Protein AF-Q09A57-F1 (afdb_monomer_lite)

Radius of gyration: 21.04 Å; chains: 1; bounding box: 52×45×54 Å

Structure (mmCIF, N/CA/C/O backbone):
data_AF-Q09A57-F1
#
_entry.id   AF-Q09A57-F1
#
loop_
_atom_site.group_PDB
_atom_site.id
_atom_site.type_symbol
_atom_site.label_atom_id
_atom_site.label_alt_id
_atom_site.label_comp_id
_atom_site.label_asym_id
_atom_site.label_entity_id
_atom_site.label_seq_id
_atom_site.pdbx_PDB_ins_code
_atom_site.Cartn_x
_atom_site.Cartn_y
_atom_site.Cartn_z
_atom_site.occupancy
_atom_site.B_iso_or_equiv
_atom_site.auth_seq_id
_atom_site.auth_comp_id
_atom_site.auth_asym_id
_atom_site.auth_atom_id
_atom_site.pdbx_PDB_model_num
ATOM 1 N N . GLY A 1 1 ? -0.274 11.721 -8.151 1.00 34.69 1 GLY A N 1
ATOM 2 C CA . GLY A 1 1 ? -0.055 12.492 -6.904 1.00 34.69 1 GLY A CA 1
ATOM 3 C C . GLY A 1 1 ? 0.077 11.507 -5.759 1.00 34.69 1 GLY A C 1
ATOM 4 O O . GLY A 1 1 ? -0.201 10.341 -5.975 1.00 34.69 1 GLY A O 1
ATOM 5 N N . SER A 1 2 ? 0.520 11.908 -4.566 1.00 36.72 2 SER A N 1
ATOM 6 C CA . SER A 1 2 ? 0.385 11.038 -3.383 1.00 36.72 2 SER A CA 1
ATOM 7 C C . SER A 1 2 ? -0.744 11.570 -2.507 1.00 36.72 2 SER A C 1
ATOM 9 O O . SER A 1 2 ? -0.814 12.780 -2.264 1.00 36.72 2 SER A O 1
ATOM 11 N N . SER A 1 3 ? -1.639 10.689 -2.069 1.00 32.06 3 SER A N 1
ATOM 12 C CA . SER A 1 3 ? -2.703 11.012 -1.115 1.00 32.06 3 SER A CA 1
ATOM 13 C C . SER A 1 3 ? -2.553 10.171 0.150 1.00 32.06 3 SER A C 1
ATOM 15 O O . SER A 1 3 ? -2.061 9.045 0.116 1.00 32.06 3 SER A O 1
ATOM 17 N N . TRP A 1 4 ? -2.958 10.733 1.281 1.00 44.41 4 TRP A N 1
ATOM 18 C CA . TRP A 1 4 ? -2.678 10.222 2.620 1.00 44.41 4 TRP A CA 1
ATOM 19 C C . TRP A 1 4 ? -3.980 10.109 3.387 1.00 44.41 4 TRP A C 1
ATOM 21 O O . TRP A 1 4 ? -4.612 11.132 3.620 1.00 44.41 4 TRP A O 1
ATOM 31 N N . GLY A 1 5 ? -4.368 8.904 3.796 1.00 34.94 5 GLY A N 1
ATOM 32 C CA . GLY A 1 5 ? -5.557 8.693 4.616 1.00 34.94 5 GLY A CA 1
ATOM 33 C C . GLY A 1 5 ? -5.199 8.603 6.098 1.00 34.94 5 GLY A C 1
ATOM 34 O O . GLY A 1 5 ? -4.350 7.798 6.473 1.00 34.94 5 GLY A O 1
ATOM 35 N N . ALA A 1 6 ? -5.855 9.385 6.956 1.00 37.81 6 ALA A N 1
ATOM 36 C CA . ALA A 1 6 ? -5.808 9.207 8.410 1.00 37.81 6 ALA A CA 1
ATOM 37 C C . ALA A 1 6 ? -7.226 9.115 8.982 1.00 37.81 6 ALA A C 1
ATOM 39 O O . ALA A 1 6 ? -8.089 9.888 8.570 1.00 37.81 6 ALA A O 1
ATOM 40 N N . GLY A 1 7 ? -7.490 8.207 9.927 1.00 35.34 7 GLY A N 1
ATOM 41 C CA . GLY A 1 7 ? -8.830 8.085 10.513 1.00 35.34 7 GLY A CA 1
ATOM 42 C C . GLY A 1 7 ? -8.873 7.789 12.014 1.00 35.34 7 GLY A C 1
ATOM 43 O O . GLY A 1 7 ? -8.150 6.892 12.443 1.00 35.34 7 GLY A O 1
ATOM 44 N N . PRO A 1 8 ? -9.702 8.503 12.812 1.00 32.78 8 PRO A N 1
ATOM 45 C CA . PRO A 1 8 ? -9.993 8.167 14.206 1.00 32.78 8 PRO A CA 1
ATOM 46 C C . PRO A 1 8 ? -11.146 7.153 14.352 1.00 32.78 8 PRO A C 1
ATOM 48 O O . PRO A 1 8 ? -12.110 7.232 13.591 1.00 32.78 8 PRO A O 1
ATOM 51 N N . ALA A 1 9 ? -11.106 6.278 15.367 1.00 37.34 9 ALA A N 1
ATOM 52 C CA . ALA A 1 9 ? -12.229 5.429 15.808 1.00 37.34 9 ALA A CA 1
ATOM 53 C C . ALA A 1 9 ? -12.637 5.719 17.273 1.00 37.34 9 ALA A C 1
ATOM 55 O O . ALA A 1 9 ? -11.774 5.899 18.133 1.00 37.34 9 ALA A O 1
ATOM 56 N N . LEU A 1 10 ? -13.950 5.784 17.555 1.00 34.03 10 LEU A N 1
ATOM 57 C CA . LEU A 1 10 ? -14.533 5.974 18.897 1.00 34.03 10 LEU A CA 1
ATOM 58 C C . LEU A 1 10 ? -15.503 4.826 19.251 1.00 34.03 10 LEU A C 1
ATOM 60 O O . LEU A 1 10 ? -16.464 4.577 18.518 1.00 34.03 10 LEU A O 1
ATOM 64 N N . SER A 1 11 ? -15.298 4.191 20.410 1.00 36.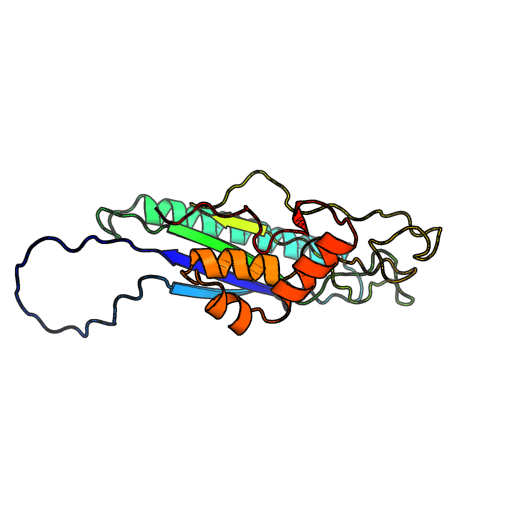97 11 SER A N 1
ATOM 65 C CA . SER A 1 11 ? -16.158 3.150 21.001 1.00 36.97 11 SER A CA 1
ATOM 66 C C . SER A 1 11 ? -16.955 3.712 22.190 1.00 36.97 11 SER A C 1
ATOM 68 O O . SER A 1 11 ? -16.436 4.495 22.982 1.00 36.97 11 SER A O 1
ATOM 70 N N . GLY A 1 12 ? -18.233 3.341 22.311 1.00 28.06 12 GLY A N 1
ATOM 71 C CA . GLY A 1 12 ? -19.088 3.672 23.453 1.00 28.06 12 GLY A CA 1
ATOM 72 C C . GLY A 1 12 ? -20.239 2.671 23.579 1.00 28.06 12 GLY A C 1
ATOM 73 O O . GLY A 1 12 ? -21.101 2.603 22.702 1.00 28.06 12 GLY A O 1
ATOM 74 N N . HIS A 1 13 ? -20.235 1.884 24.658 1.00 29.25 13 HIS A N 1
ATOM 75 C CA . HIS A 1 13 ? -21.286 0.926 25.026 1.00 29.25 13 HIS A CA 1
ATOM 76 C C . HIS A 1 13 ? -22.616 1.638 25.360 1.00 29.25 13 HIS A C 1
ATOM 78 O O . HIS A 1 13 ? -22.586 2.674 26.029 1.00 29.25 13 HIS A O 1
ATOM 84 N N . PRO A 1 14 ? -23.797 1.102 24.981 1.00 34.75 14 PRO A N 1
ATOM 85 C CA . PRO A 1 14 ? -25.070 1.637 25.444 1.00 34.75 14 PRO A CA 1
ATOM 86 C C . PRO A 1 14 ? -25.439 1.002 26.792 1.00 34.75 14 PRO A C 1
ATOM 88 O O . PRO A 1 14 ? -25.793 -0.171 26.863 1.00 34.75 14 PRO A O 1
ATOM 91 N N . GLY A 1 15 ? -25.389 1.790 27.863 1.00 29.72 15 GLY A N 1
ATOM 92 C CA . GLY A 1 15 ? -25.880 1.390 29.178 1.00 29.72 15 GLY A CA 1
ATOM 93 C C . GLY A 1 15 ? -26.323 2.596 30.000 1.00 29.72 15 GLY A C 1
ATOM 94 O O . GLY A 1 15 ? -25.501 3.406 30.407 1.00 29.72 15 GLY A O 1
ATOM 95 N N . SER A 1 16 ? -27.623 2.649 30.289 1.00 29.56 16 SER A N 1
ATOM 96 C CA . SER A 1 16 ? -28.332 3.576 31.188 1.00 29.56 16 SER A CA 1
ATOM 97 C C . SER A 1 16 ? -28.755 4.958 30.649 1.00 29.56 16 SER A C 1
ATOM 99 O O . SER A 1 16 ? -28.054 5.662 29.928 1.00 29.56 16 SER A O 1
ATOM 101 N N . ARG A 1 17 ? -30.013 5.272 30.978 1.00 41.62 17 ARG A N 1
ATOM 102 C CA . ARG A 1 17 ? -30.840 6.409 30.564 1.00 41.62 17 ARG A CA 1
ATOM 103 C C . ARG A 1 17 ? -30.554 7.631 31.446 1.00 41.62 17 ARG A C 1
ATOM 105 O O . ARG A 1 17 ? -30.374 7.477 32.646 1.00 41.62 17 ARG A O 1
ATOM 112 N N . GLY A 1 18 ? -30.657 8.830 30.875 1.00 27.78 18 GLY A N 1
ATOM 113 C CA . GLY A 1 18 ? -30.721 10.095 31.617 1.00 27.78 18 GLY A CA 1
ATOM 114 C C . GLY A 1 18 ? -30.685 11.291 30.667 1.00 27.78 18 GLY A C 1
ATOM 115 O O . GLY A 1 18 ? -29.664 11.545 30.035 1.00 27.78 18 GLY A O 1
ATOM 116 N N . GLY A 1 19 ? -31.821 11.969 30.490 1.00 27.47 19 GLY A N 1
ATOM 117 C CA . GLY A 1 19 ? -31.961 13.125 29.600 1.00 27.47 19 GLY A CA 1
ATOM 118 C C . GLY A 1 19 ? -31.519 14.451 30.229 1.00 27.47 19 GLY A C 1
ATOM 119 O O . GLY A 1 19 ? -31.438 14.557 31.447 1.00 27.47 19 GLY A O 1
ATOM 120 N N . CYS A 1 20 ? -31.242 15.447 29.376 1.00 27.16 20 CYS A N 1
ATOM 121 C CA . CYS A 1 20 ? -31.852 16.791 29.363 1.00 27.16 20 CYS A CA 1
ATOM 122 C C . CYS A 1 20 ? -31.209 17.685 28.275 1.00 27.16 20 CYS A C 1
ATOM 124 O O . CYS A 1 20 ? -30.045 17.526 27.912 1.00 27.16 20 CYS A O 1
ATOM 126 N N . ASN A 1 21 ? -32.035 18.574 27.715 1.00 35.75 21 ASN A N 1
ATOM 127 C CA . ASN A 1 21 ? -31.832 19.436 26.541 1.00 35.75 21 ASN A CA 1
ATOM 128 C C . ASN A 1 21 ? -30.893 20.636 26.770 1.00 35.75 21 ASN A C 1
ATOM 130 O O . ASN A 1 21 ? -30.992 21.285 27.803 1.00 35.75 21 ASN A O 1
ATOM 134 N N . ALA A 1 22 ? -30.145 21.033 25.728 1.00 32.12 22 ALA A N 1
ATOM 135 C CA . ALA A 1 22 ? -29.968 22.435 25.312 1.00 32.12 22 ALA A CA 1
ATOM 136 C C . ALA A 1 22 ? -29.374 22.499 23.887 1.00 32.12 22 ALA A C 1
ATOM 138 O O . ALA A 1 22 ? -28.510 21.705 23.515 1.00 32.12 22 ALA A O 1
ATOM 139 N N . HIS A 1 23 ? -29.891 23.412 23.067 1.00 38.72 23 HIS A N 1
ATOM 140 C CA . HIS A 1 23 ? -29.659 23.515 21.628 1.00 38.72 23 HIS A CA 1
ATOM 141 C C . HIS A 1 23 ? -28.193 23.725 21.208 1.00 38.72 23 HIS A C 1
ATOM 143 O O . HIS A 1 23 ? -27.590 24.760 21.459 1.00 38.72 23 HIS A O 1
ATOM 149 N N . GLY A 1 24 ? -27.687 22.778 20.420 1.00 30.67 24 GLY A N 1
ATOM 150 C CA . GLY A 1 24 ? -26.518 22.912 19.556 1.00 30.67 24 GLY A CA 1
ATOM 151 C C . GLY A 1 24 ? -26.492 21.690 18.649 1.00 30.67 24 GLY A C 1
ATOM 152 O O . GLY A 1 24 ? -26.330 20.578 19.143 1.00 30.67 24 GLY A O 1
ATOM 153 N N . LYS A 1 25 ? -26.784 21.869 17.353 1.00 33.28 25 LYS A N 1
ATOM 154 C CA . LYS A 1 25 ? -26.996 20.796 16.362 1.00 33.28 25 LYS A CA 1
ATOM 155 C C . LYS A 1 25 ? -26.025 19.628 16.583 1.00 33.28 25 LYS A C 1
ATOM 157 O O . LYS A 1 25 ? -24.841 19.730 16.263 1.00 33.28 25 LYS A O 1
ATOM 162 N N . ARG A 1 26 ? -26.536 18.508 17.109 1.00 38.28 26 ARG A N 1
ATOM 163 C CA . ARG A 1 26 ? -25.804 17.243 17.176 1.00 38.28 26 ARG A CA 1
ATOM 164 C C . ARG A 1 26 ? -25.556 16.797 15.740 1.00 38.28 26 ARG A C 1
ATOM 166 O O . ARG A 1 26 ? -26.429 16.204 15.114 1.00 38.28 26 ARG A O 1
ATOM 173 N N . ARG A 1 27 ? -24.369 17.105 15.211 1.00 41.66 27 ARG A N 1
ATOM 174 C CA . ARG A 1 27 ? -23.833 16.367 14.066 1.00 41.66 27 ARG A CA 1
ATOM 175 C C . ARG A 1 27 ? -23.904 14.885 14.450 1.00 41.66 27 ARG A C 1
ATOM 177 O O . ARG A 1 27 ? -23.541 14.574 15.592 1.00 41.66 27 ARG A O 1
ATOM 184 N N . PRO A 1 28 ? -24.390 13.985 13.578 1.00 39.38 28 PRO A N 1
ATOM 185 C CA . PRO A 1 28 ? -24.272 12.557 13.829 1.00 39.38 28 PRO A CA 1
ATOM 186 C C . PRO A 1 28 ? -22.826 12.290 14.248 1.00 39.38 28 PRO A C 1
ATOM 188 O O . PRO A 1 28 ? -21.904 12.688 13.535 1.00 39.38 28 PRO A O 1
ATOM 191 N N . ARG A 1 29 ? -22.612 11.735 15.447 1.00 54.12 29 ARG A N 1
ATOM 192 C CA . ARG A 1 29 ? -21.272 11.342 15.892 1.00 54.12 29 ARG A CA 1
ATOM 193 C C . ARG A 1 29 ? -20.815 10.239 14.942 1.00 54.12 29 ARG A C 1
ATOM 195 O O . ARG A 1 29 ? -21.175 9.080 15.128 1.00 54.12 29 ARG A O 1
ATOM 202 N N . LEU A 1 30 ? -20.095 10.615 13.888 1.00 56.34 30 LEU A N 1
ATOM 203 C CA . LEU A 1 30 ? -19.440 9.668 13.000 1.00 56.34 30 LEU A CA 1
ATOM 204 C C . LEU A 1 30 ? -18.464 8.866 13.861 1.00 56.34 30 LEU A C 1
ATOM 206 O O . LEU A 1 30 ? -17.559 9.435 14.470 1.00 56.34 30 LEU A O 1
ATOM 210 N N . LYS A 1 31 ? -18.703 7.554 13.952 1.00 70.75 31 LYS A N 1
ATOM 211 C CA . LYS A 1 31 ? -17.886 6.628 14.750 1.00 70.75 31 LYS A CA 1
ATOM 212 C C . LYS A 1 31 ? -16.459 6.521 14.213 1.00 70.75 31 LYS A C 1
ATOM 214 O O . LYS A 1 31 ? -15.547 6.229 14.980 1.00 70.75 31 LYS A O 1
ATOM 219 N N . ARG A 1 32 ? -16.293 6.763 12.907 1.00 79.12 32 ARG A N 1
ATOM 220 C CA . ARG A 1 32 ? -15.016 6.795 12.198 1.00 79.12 32 ARG A CA 1
ATOM 221 C C . ARG A 1 32 ? -14.971 7.992 11.259 1.00 79.12 32 ARG A C 1
ATOM 223 O O . ARG A 1 32 ? -15.970 8.285 10.602 1.00 79.12 32 ARG A O 1
ATOM 230 N N . GLN A 1 33 ? -13.845 8.693 11.221 1.00 84.75 33 GLN A N 1
ATOM 231 C CA . GLN A 1 33 ? -13.613 9.788 10.272 1.00 84.75 33 GLN A CA 1
ATOM 232 C C . GLN A 1 33 ? -12.435 9.415 9.377 1.00 84.75 33 GLN A C 1
ATOM 234 O O . GLN A 1 33 ? -11.598 8.615 9.779 1.00 84.75 33 GLN A O 1
ATOM 239 N N . VAL A 1 34 ? -12.386 9.959 8.166 1.00 86.38 34 VAL A N 1
ATOM 240 C CA . VAL A 1 34 ? -11.263 9.776 7.243 1.00 86.38 34 VAL A CA 1
ATOM 241 C C . VAL A 1 34 ? -10.871 11.150 6.725 1.00 86.38 34 VAL A C 1
ATOM 243 O O . VAL A 1 34 ? -11.718 11.905 6.250 1.00 86.38 34 VAL A O 1
ATOM 246 N N . PHE A 1 35 ? -9.592 11.468 6.838 1.00 89.06 35 PHE A N 1
ATOM 247 C CA . PHE A 1 35 ? -8.983 12.694 6.352 1.00 89.06 35 PHE A CA 1
ATOM 248 C C . PHE A 1 35 ? -8.019 12.337 5.235 1.00 89.06 35 PHE A C 1
ATOM 250 O O . PHE A 1 35 ? -7.214 11.425 5.411 1.00 89.06 35 PHE A O 1
ATOM 257 N N . SER A 1 36 ? -8.100 13.061 4.118 1.00 88.25 36 SER A N 1
ATOM 258 C CA . SER A 1 36 ? -7.129 12.959 3.035 1.00 88.25 36 SER A CA 1
ATOM 259 C C . SER A 1 36 ? -6.255 14.205 3.001 1.00 88.25 36 SER A C 1
ATOM 261 O O . SER A 1 36 ? -6.782 15.311 2.891 1.00 88.25 36 SER A O 1
ATOM 263 N N . VAL A 1 37 ? -4.937 14.039 3.054 1.00 90.06 37 VAL A N 1
ATOM 264 C CA . VAL A 1 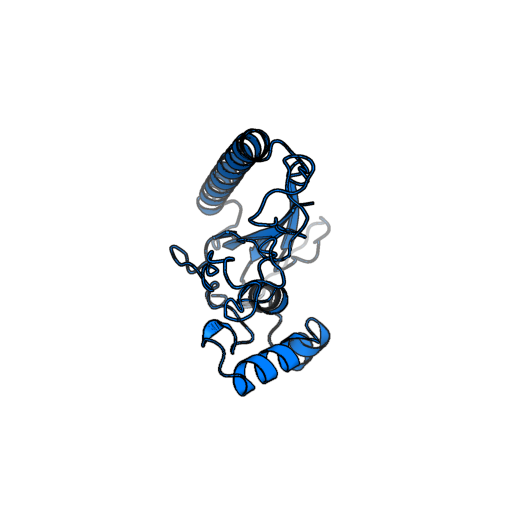37 ? -3.975 15.104 2.720 1.00 90.06 37 VAL A CA 1
ATOM 265 C C . VAL A 1 37 ? -3.146 14.680 1.513 1.00 90.06 37 VAL A C 1
ATOM 267 O O . VAL A 1 37 ? -3.195 13.517 1.123 1.00 90.06 37 VAL A O 1
ATOM 270 N N . GLY A 1 38 ? -2.442 15.606 0.867 1.00 89.06 38 GLY A N 1
ATOM 271 C CA . GLY A 1 38 ? -1.649 15.327 -0.332 1.00 89.06 38 GLY A CA 1
ATOM 272 C C . GLY A 1 38 ? -0.255 15.929 -0.230 1.00 89.06 38 GLY A C 1
ATOM 273 O O . GLY A 1 38 ? -0.120 17.074 0.195 1.00 89.06 38 GLY A O 1
ATOM 274 N N . LEU A 1 39 ? 0.764 15.173 -0.647 1.00 89.75 39 LEU A N 1
ATOM 275 C CA . LEU A 1 39 ? 2.131 15.673 -0.824 1.00 89.75 39 LEU A CA 1
ATOM 276 C C . LEU A 1 39 ? 2.527 15.486 -2.294 1.00 89.75 39 LEU A C 1
ATOM 278 O O . LEU A 1 39 ? 2.608 14.364 -2.801 1.00 89.75 39 LEU A O 1
ATOM 282 N N . GLY A 1 40 ? 2.689 16.597 -3.009 1.00 90.75 40 GLY A N 1
ATOM 283 C CA . GLY A 1 40 ? 3.053 16.604 -4.427 1.00 90.75 40 GLY A CA 1
ATOM 284 C C . GLY A 1 40 ? 4.563 16.509 -4.653 1.00 90.75 40 GLY A C 1
ATOM 285 O O . GLY A 1 40 ? 5.333 16.317 -3.721 1.00 90.75 40 GLY A O 1
ATOM 286 N N . GLY A 1 41 ? 4.987 16.666 -5.908 1.00 91.19 41 GLY A N 1
ATOM 287 C CA . GLY A 1 41 ? 6.404 16.779 -6.278 1.00 91.19 41 GLY A CA 1
ATOM 288 C C . GLY A 1 41 ? 7.108 15.464 -6.622 1.00 91.19 41 GLY A C 1
ATOM 289 O O . GLY A 1 41 ? 8.181 15.508 -7.205 1.00 91.19 41 GLY A O 1
ATOM 290 N N . PHE A 1 42 ? 6.504 14.304 -6.345 1.00 90.94 42 PHE A N 1
ATOM 291 C CA . PHE A 1 42 ? 7.091 12.988 -6.653 1.00 90.94 42 PHE A CA 1
ATOM 292 C C . PHE A 1 42 ? 6.994 12.578 -8.133 1.00 90.94 42 PHE A C 1
ATOM 294 O O . PHE A 1 42 ? 7.563 11.553 -8.527 1.00 90.94 42 PHE A O 1
ATOM 301 N N . ASP A 1 43 ? 6.281 13.350 -8.966 1.00 91.12 43 ASP A N 1
ATOM 302 C CA . ASP A 1 43 ? 6.214 13.079 -10.403 1.00 91.12 43 ASP A CA 1
ATOM 303 C C . ASP A 1 43 ? 7.435 13.621 -11.165 1.00 91.12 43 ASP A C 1
ATOM 305 O O . ASP A 1 43 ? 7.327 14.521 -11.993 1.00 91.12 43 ASP A O 1
ATOM 309 N N . THR A 1 44 ? 8.627 13.146 -10.808 1.00 88.62 44 THR A N 1
ATOM 310 C CA . THR A 1 44 ? 9.873 13.586 -11.433 1.00 88.62 44 THR A CA 1
ATOM 311 C C . THR A 1 44 ? 10.270 12.665 -12.576 1.00 88.62 44 THR A C 1
ATOM 313 O O . THR A 1 44 ? 10.394 11.450 -12.410 1.00 88.62 44 THR A O 1
ATOM 316 N N . HIS A 1 45 ? 10.508 13.258 -13.744 1.00 88.94 45 HIS A N 1
ATOM 317 C CA . HIS A 1 45 ? 10.986 12.538 -14.921 1.00 88.94 45 HIS A CA 1
ATOM 318 C C . HIS A 1 45 ? 12.511 12.491 -14.994 1.00 88.94 45 HIS A C 1
ATOM 320 O O . HIS A 1 45 ? 13.032 11.513 -15.502 1.00 88.94 45 HIS A O 1
ATOM 326 N N . THR A 1 46 ? 13.231 13.430 -14.373 1.00 92.00 46 THR A N 1
ATOM 327 C CA . THR A 1 46 ? 14.702 13.446 -14.225 1.00 92.00 46 THR A CA 1
ATOM 328 C C . THR A 1 46 ? 15.100 13.980 -12.839 1.00 92.00 46 THR A C 1
ATOM 330 O O . THR A 1 46 ? 14.250 14.505 -12.112 1.00 92.00 46 THR A O 1
ATOM 333 N N . GLY A 1 47 ? 16.374 13.840 -12.444 1.00 90.94 47 GLY A N 1
ATOM 334 C CA . GLY A 1 47 ? 16.906 14.420 -11.196 1.00 90.94 47 GLY A CA 1
ATOM 335 C C . GLY A 1 47 ? 16.258 13.875 -9.915 1.00 90.94 47 GLY A C 1
ATOM 336 O O . GLY A 1 47 ? 16.075 14.606 -8.935 1.00 90.94 47 GLY A O 1
ATOM 337 N N . GLN A 1 48 ? 15.835 12.606 -9.943 1.00 89.12 48 GLN A N 1
ATOM 338 C CA . GLN A 1 48 ? 15.112 11.951 -8.853 1.00 89.12 48 GLN A CA 1
ATOM 339 C C . GLN A 1 48 ? 15.914 11.957 -7.550 1.00 89.12 48 GLN A C 1
ATOM 341 O O . GLN A 1 48 ? 15.341 12.200 -6.495 1.00 89.12 48 GLN A O 1
ATOM 346 N N . ASP A 1 49 ? 17.221 11.726 -7.620 1.00 88.25 49 ASP A N 1
ATOM 347 C CA . ASP A 1 49 ? 18.139 11.698 -6.480 1.00 88.25 49 ASP A CA 1
ATOM 348 C C . ASP A 1 49 ? 18.049 12.975 -5.624 1.00 88.25 49 ASP A C 1
ATOM 350 O O . ASP A 1 49 ? 17.881 12.919 -4.403 1.00 88.25 49 ASP A O 1
ATOM 354 N N . THR A 1 50 ? 18.069 14.135 -6.277 1.00 91.44 50 THR A N 1
ATOM 355 C CA . THR A 1 50 ? 18.017 15.439 -5.619 1.00 91.44 50 THR A CA 1
ATOM 356 C C . THR A 1 50 ? 16.597 15.763 -5.164 1.00 91.44 50 THR A C 1
ATOM 358 O O . THR A 1 50 ? 16.370 16.107 -3.998 1.00 91.44 50 THR A O 1
ATOM 361 N N . ALA A 1 51 ? 15.618 15.631 -6.064 1.00 91.94 51 ALA A N 1
ATOM 362 C CA . ALA A 1 51 ? 14.236 15.999 -5.776 1.00 91.94 51 ALA A CA 1
ATOM 363 C C . ALA A 1 51 ? 13.609 15.098 -4.700 1.00 91.94 51 ALA A C 1
ATOM 365 O O . ALA A 1 51 ? 13.034 15.599 -3.729 1.00 91.94 51 ALA A O 1
ATOM 366 N N . GLN A 1 52 ? 13.763 13.776 -4.817 1.00 91.56 52 GLN A N 1
ATOM 367 C CA . GLN A 1 52 ? 13.191 12.830 -3.859 1.00 91.56 52 GLN A CA 1
ATOM 368 C C . GLN A 1 52 ? 13.864 12.921 -2.492 1.00 91.56 52 GLN A C 1
ATOM 370 O O . GLN A 1 52 ? 13.170 12.803 -1.490 1.00 91.56 52 GLN A O 1
ATOM 375 N N . SER A 1 53 ? 15.165 13.220 -2.409 1.00 94.44 53 SER A N 1
ATOM 376 C CA . SER A 1 53 ? 15.828 13.454 -1.116 1.00 94.44 53 SER A CA 1
ATOM 377 C C . SER A 1 53 ? 15.160 14.585 -0.323 1.00 94.44 53 SER A C 1
ATOM 379 O O . SER A 1 53 ? 14.893 14.443 0.871 1.00 94.44 53 SER A O 1
ATOM 381 N N . SER A 1 54 ? 14.817 15.695 -0.986 1.00 95.19 54 SER A N 1
ATOM 382 C CA . SER A 1 54 ? 14.077 16.796 -0.354 1.00 95.19 54 SER A CA 1
ATOM 383 C C . SER A 1 54 ? 12.656 16.382 0.044 1.00 95.19 54 SER A C 1
ATOM 385 O O . SER A 1 54 ? 12.216 16.645 1.165 1.00 95.19 54 SER A O 1
ATOM 387 N N . LEU A 1 55 ? 11.946 15.683 -0.844 1.00 94.69 55 LEU A N 1
ATOM 388 C CA . LEU A 1 55 ? 10.571 15.243 -0.599 1.00 94.69 55 LEU A CA 1
ATOM 389 C C . LEU A 1 55 ? 10.473 14.210 0.529 1.00 94.69 55 LEU A C 1
ATOM 391 O O . LEU A 1 55 ? 9.565 14.292 1.352 1.00 94.69 55 LEU A O 1
ATOM 395 N N . PHE A 1 56 ? 11.422 13.278 0.626 1.00 93.88 56 PHE A N 1
ATOM 396 C CA . PHE A 1 56 ? 11.469 12.302 1.712 1.00 93.88 56 PHE A CA 1
ATOM 397 C C . PHE A 1 56 ? 11.791 12.949 3.059 1.00 93.88 56 PHE A C 1
ATOM 399 O O . PHE A 1 56 ? 11.227 12.529 4.063 1.00 93.88 56 PHE A O 1
ATOM 406 N N . LYS A 1 57 ? 12.606 14.013 3.100 1.00 96.25 57 LYS A N 1
ATOM 407 C CA . LYS A 1 57 ? 12.803 14.805 4.330 1.00 96.25 57 LYS A CA 1
ATOM 408 C C . LYS A 1 57 ? 11.519 15.507 4.770 1.00 96.25 57 LYS A C 1
ATOM 410 O O . LYS A 1 57 ? 11.202 15.517 5.955 1.00 96.25 57 LYS A O 1
ATOM 415 N N . GLN A 1 58 ? 10.771 16.082 3.826 1.00 95.75 58 GLN A N 1
ATOM 416 C CA . GLN A 1 58 ? 9.470 16.690 4.128 1.00 95.75 58 GLN A CA 1
ATOM 417 C C . GLN A 1 58 ? 8.474 15.646 4.630 1.00 95.75 58 GLN A C 1
ATOM 419 O O . GLN A 1 58 ? 7.757 15.895 5.599 1.00 95.75 58 GLN A O 1
ATOM 424 N N . LEU A 1 59 ? 8.460 14.470 3.998 1.00 93.31 59 LEU A N 1
ATOM 425 C CA . LEU A 1 59 ? 7.624 13.361 4.420 1.00 93.31 59 LEU A CA 1
ATOM 426 C C . LEU A 1 59 ? 7.980 12.900 5.839 1.00 93.31 59 LEU A C 1
ATOM 428 O O . LEU A 1 59 ? 7.095 12.827 6.684 1.00 93.31 59 LEU A O 1
ATOM 432 N N . ASP A 1 60 ? 9.256 12.637 6.116 1.00 95.62 60 ASP A N 1
ATOM 433 C CA . ASP A 1 60 ? 9.744 12.238 7.441 1.00 95.62 60 ASP A CA 1
ATOM 434 C C . ASP A 1 60 ? 9.320 13.237 8.527 1.00 95.62 60 ASP A C 1
ATOM 436 O O . ASP A 1 60 ? 8.679 12.862 9.515 1.00 95.62 60 ASP A O 1
ATOM 440 N N . PHE A 1 61 ? 9.565 14.530 8.290 1.00 96.31 61 PHE A N 1
ATOM 441 C CA . PHE A 1 61 ? 9.143 15.592 9.197 1.00 96.31 61 PHE A CA 1
ATOM 442 C C . PHE A 1 61 ? 7.627 15.576 9.436 1.00 96.31 61 PHE A C 1
ATOM 444 O O . PHE A 1 61 ? 7.183 15.639 10.585 1.00 96.31 61 PHE A O 1
ATOM 451 N N . ALA A 1 62 ? 6.826 15.463 8.372 1.00 94.56 62 ALA A N 1
ATOM 452 C CA . ALA A 1 62 ? 5.370 15.462 8.465 1.00 94.56 62 ALA A CA 1
ATOM 453 C C . ALA A 1 62 ? 4.835 14.244 9.236 1.00 94.56 62 ALA A C 1
ATOM 455 O O . ALA A 1 62 ? 3.966 14.402 10.097 1.00 94.56 62 ALA A O 1
ATOM 456 N N . LEU A 1 63 ? 5.367 13.043 8.979 1.00 92.56 63 LEU A N 1
ATOM 457 C CA . LEU A 1 63 ? 4.975 11.824 9.693 1.00 92.56 63 LEU A CA 1
ATOM 458 C C . LEU A 1 63 ? 5.339 11.908 11.179 1.00 92.56 63 LEU A C 1
ATOM 460 O O . LEU A 1 63 ? 4.522 11.552 12.032 1.00 92.56 63 LEU A O 1
ATOM 464 N N . ASN A 1 64 ? 6.526 12.428 11.500 1.00 94.62 64 ASN A N 1
ATOM 465 C CA . ASN A 1 64 ? 6.964 12.623 12.879 1.00 94.62 64 ASN A CA 1
ATOM 466 C C . ASN A 1 64 ? 6.091 13.655 13.615 1.00 94.62 64 ASN A C 1
ATOM 468 O O . ASN A 1 64 ? 5.585 13.376 14.703 1.00 94.62 64 ASN A O 1
ATOM 472 N N . ALA A 1 65 ? 5.851 14.821 13.007 1.00 94.50 65 ALA A N 1
ATOM 473 C CA . ALA A 1 65 ? 5.002 15.865 13.581 1.00 94.50 65 ALA A CA 1
ATOM 474 C C . ALA A 1 65 ? 3.566 15.366 13.810 1.00 94.50 65 ALA A C 1
ATOM 476 O O . ALA A 1 65 ? 2.990 15.585 14.878 1.00 94.50 65 ALA A O 1
ATOM 477 N N . PHE A 1 66 ? 3.008 14.631 12.845 1.00 91.69 66 PHE A N 1
ATOM 478 C CA . PHE A 1 66 ? 1.693 14.012 12.974 1.00 91.69 66 PHE A CA 1
ATOM 479 C C . PHE A 1 66 ? 1.647 13.006 14.131 1.00 91.69 66 PHE A C 1
ATOM 481 O O . PHE A 1 66 ? 0.751 13.066 14.975 1.00 91.69 66 PHE A O 1
ATOM 488 N N . HIS A 1 67 ? 2.639 12.118 14.230 1.00 90.62 67 HIS A N 1
ATOM 489 C CA . HIS A 1 67 ? 2.724 11.146 15.319 1.00 90.62 67 HIS A CA 1
ATOM 490 C C . HIS A 1 67 ? 2.832 11.813 16.705 1.00 90.62 67 HIS A C 1
ATOM 492 O O . HIS A 1 67 ? 2.171 11.383 17.660 1.00 90.62 67 HIS A O 1
ATOM 498 N N . GLN A 1 68 ? 3.618 12.887 16.826 1.00 93.38 68 GLN A N 1
ATOM 499 C CA . GLN A 1 68 ? 3.727 13.668 18.063 1.00 93.38 68 GLN A CA 1
ATOM 500 C C . GLN A 1 68 ? 2.403 14.351 18.423 1.00 93.38 68 GLN A C 1
ATOM 502 O O . GLN A 1 68 ? 1.956 14.249 19.566 1.00 93.38 68 GLN A O 1
ATOM 507 N N . ALA A 1 69 ? 1.728 14.974 17.452 1.00 91.00 69 ALA A N 1
ATOM 508 C CA . ALA A 1 69 ? 0.428 15.604 17.666 1.00 91.00 69 ALA A CA 1
ATOM 509 C C . ALA A 1 69 ? -0.621 14.595 18.156 1.00 91.00 69 ALA A C 1
ATOM 511 O O . ALA A 1 69 ? -1.324 14.860 19.130 1.00 91.00 69 ALA A O 1
ATOM 512 N N . LEU A 1 70 ? -0.685 13.406 17.546 1.00 88.06 70 LEU A N 1
ATOM 513 C CA . LEU A 1 70 ? -1.569 12.336 18.012 1.00 88.06 70 LEU A CA 1
ATOM 514 C C . LEU A 1 70 ? -1.232 11.881 19.433 1.00 88.06 70 LEU A C 1
ATOM 516 O O . LEU A 1 70 ? -2.133 11.640 20.231 1.00 88.06 70 LEU A O 1
ATOM 520 N N . THR A 1 71 ? 0.054 11.796 19.774 1.00 89.19 71 THR A N 1
ATOM 521 C CA . THR A 1 71 ? 0.491 11.441 21.131 1.00 89.19 71 THR A CA 1
ATOM 522 C C . THR A 1 71 ? -0.010 12.453 22.158 1.00 89.19 71 THR A C 1
ATOM 524 O O . THR A 1 71 ? -0.568 12.053 23.179 1.00 89.19 71 THR A O 1
ATOM 527 N N . LEU A 1 72 ? 0.097 13.750 21.861 1.00 90.12 72 LEU A N 1
ATOM 528 C CA . LEU A 1 72 ? -0.429 14.814 22.720 1.00 90.12 72 LEU A CA 1
ATOM 529 C C . LEU A 1 72 ? -1.959 14.766 22.827 1.00 90.12 72 LEU A C 1
ATOM 531 O O . LEU A 1 72 ? -2.502 14.886 23.923 1.00 90.12 72 LEU A O 1
ATOM 535 N N . LEU A 1 73 ? -2.663 14.544 21.713 1.00 86.94 73 LEU A N 1
ATOM 536 C CA . LEU A 1 73 ? -4.125 14.439 21.702 1.00 86.94 73 LEU A CA 1
ATOM 537 C C . LEU A 1 73 ? -4.631 13.254 22.530 1.00 86.94 73 LEU A C 1
ATOM 539 O O . LEU A 1 73 ? -5.643 13.391 23.215 1.00 86.94 73 LEU A O 1
ATOM 543 N N . ARG A 1 74 ? -3.927 12.116 22.492 1.00 86.38 74 ARG A N 1
ATOM 544 C CA . ARG A 1 74 ? -4.244 10.931 23.304 1.00 86.38 74 ARG A CA 1
ATOM 545 C C . ARG A 1 74 ? -3.949 11.130 24.790 1.00 86.38 74 ARG A C 1
ATOM 547 O O . ARG A 1 74 ? -4.649 10.553 25.613 1.00 86.38 74 ARG A O 1
ATOM 554 N N . ALA A 1 75 ? -2.929 11.918 25.130 1.00 86.94 75 ALA A N 1
ATOM 555 C CA . ALA A 1 75 ? -2.597 12.246 26.517 1.00 86.94 75 ALA A CA 1
ATOM 556 C C . ALA A 1 75 ? -3.552 13.285 27.135 1.00 86.94 75 ALA A C 1
ATOM 558 O O . ALA A 1 75 ? -3.650 13.392 28.356 1.00 86.94 75 ALA A O 1
ATOM 559 N N . GLY A 1 76 ? -4.243 14.067 26.303 1.00 85.62 76 GLY A N 1
ATOM 560 C CA . GLY A 1 76 ? -5.211 15.063 26.746 1.00 85.62 76 GLY A CA 1
ATOM 561 C C . GLY A 1 76 ? -6.564 14.469 27.147 1.00 85.62 76 GLY A C 1
ATOM 562 O O . GLY A 1 76 ? -6.948 13.374 26.751 1.00 85.62 76 GLY A O 1
ATOM 563 N N . THR A 1 77 ? -7.352 15.254 27.879 1.00 83.38 77 THR A N 1
ATOM 564 C CA . THR A 1 77 ? -8.711 14.888 28.319 1.00 83.38 77 THR A CA 1
ATOM 565 C C . THR A 1 77 ? -9.804 15.283 27.318 1.00 83.38 77 THR A C 1
ATOM 567 O O . THR A 1 77 ? -10.984 15.017 27.545 1.00 83.38 77 THR A O 1
ATOM 570 N N . ASN A 1 78 ? -9.422 15.878 26.180 1.00 81.81 78 ASN A N 1
ATOM 571 C CA . ASN A 1 78 ? -10.330 16.413 25.155 1.00 81.81 78 ASN A CA 1
ATOM 572 C C . ASN A 1 78 ? -11.279 15.359 24.555 1.00 81.81 78 ASN A C 1
ATOM 574 O O . ASN A 1 78 ? -12.339 15.709 24.038 1.00 81.81 78 ASN A O 1
ATOM 578 N N . PHE A 1 79 ? -10.910 14.077 24.627 1.00 77.12 79 PHE A N 1
ATOM 579 C CA . PHE A 1 79 ? -11.698 12.953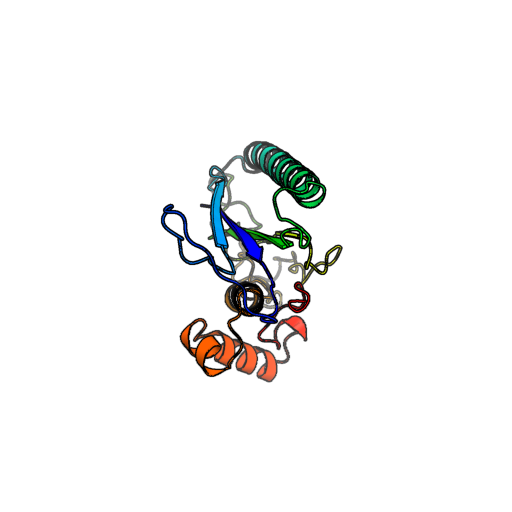 24.109 1.00 77.12 79 PHE A CA 1
ATOM 580 C C . PHE A 1 79 ? -12.362 12.115 25.217 1.00 77.12 79 PHE A C 1
ATOM 582 O O . PHE A 1 79 ? -12.945 11.066 24.946 1.00 77.12 79 PHE A O 1
ATOM 589 N N . GLY A 1 80 ? -12.347 12.599 26.464 1.00 79.75 80 GLY A N 1
ATOM 590 C CA . GLY A 1 80 ? -12.922 11.902 27.613 1.00 79.75 80 GLY A CA 1
ATOM 591 C C . GLY A 1 80 ? -12.110 10.671 28.024 1.00 79.75 80 GLY A C 1
ATOM 592 O O . GLY A 1 80 ? -10.893 10.646 27.883 1.00 79.75 80 GLY A O 1
ATOM 593 N N . ALA A 1 81 ? -12.790 9.648 28.549 1.00 81.00 81 ALA A N 1
ATOM 594 C CA . ALA A 1 81 ? -12.148 8.434 29.065 1.00 81.00 81 ALA A CA 1
ATOM 595 C C . ALA A 1 81 ? -11.560 7.517 27.975 1.00 81.00 81 ALA A C 1
ATOM 597 O O . ALA A 1 81 ? -10.826 6.583 28.292 1.00 81.00 81 ALA A O 1
ATOM 598 N N . THR A 1 82 ? -11.888 7.754 26.701 1.00 79.56 82 THR A N 1
ATOM 599 C CA . THR A 1 82 ? -11.453 6.912 25.582 1.00 79.56 82 THR A CA 1
ATOM 600 C C . THR A 1 82 ? -10.679 7.763 24.579 1.00 79.56 82 THR A C 1
ATOM 602 O O . THR A 1 82 ? -11.297 8.505 23.811 1.00 79.56 82 THR A O 1
ATOM 605 N N . PRO A 1 83 ? -9.336 7.691 24.575 1.00 79.81 83 PRO A N 1
ATOM 606 C CA . PRO A 1 83 ? -8.536 8.431 23.611 1.00 79.81 83 PRO A CA 1
ATOM 607 C C . PRO A 1 83 ? -8.809 7.926 22.184 1.00 79.81 83 PRO A C 1
ATOM 609 O O . PRO A 1 83 ? -9.113 6.745 21.992 1.00 79.81 83 PRO A O 1
ATOM 612 N N . PRO A 1 84 ? -8.698 8.796 21.165 1.00 82.06 84 PRO A N 1
ATOM 613 C CA . PRO A 1 84 ? -8.929 8.403 19.785 1.00 82.06 84 PRO A CA 1
ATOM 614 C C . PRO A 1 84 ? -7.811 7.469 19.314 1.00 82.06 84 PRO A C 1
ATOM 616 O O . PRO A 1 84 ? -6.630 7.743 19.527 1.00 82.06 84 PRO A O 1
ATOM 619 N N . GLN A 1 85 ? -8.183 6.391 18.627 1.00 85.50 85 GLN A N 1
ATOM 620 C CA . GLN A 1 85 ? -7.231 5.529 17.927 1.00 85.50 85 GLN A CA 1
ATOM 621 C C . GLN A 1 85 ? -7.083 5.999 16.492 1.00 85.50 85 GLN A C 1
ATOM 623 O O . GLN A 1 85 ? -8.091 6.156 15.809 1.00 85.50 85 GLN A O 1
ATOM 628 N N . THR A 1 86 ? -5.852 6.185 16.028 1.00 88.38 86 THR A N 1
ATOM 629 C CA . THR A 1 86 ? -5.572 6.663 14.674 1.00 88.38 86 THR A CA 1
ATOM 630 C C . THR A 1 86 ? -4.689 5.691 13.910 1.00 88.38 86 THR A C 1
ATOM 632 O O . THR A 1 86 ? -3.695 5.191 14.437 1.00 88.38 86 THR A O 1
ATOM 635 N N . THR A 1 87 ? -5.029 5.487 12.641 1.00 90.69 87 THR A N 1
ATOM 636 C CA . THR A 1 87 ? -4.169 4.852 11.637 1.00 90.69 87 THR A CA 1
ATOM 637 C C . THR A 1 87 ? -3.932 5.853 10.512 1.00 90.69 87 THR A C 1
ATOM 639 O O . THR A 1 87 ? -4.899 6.393 9.974 1.00 90.69 87 THR A O 1
ATOM 642 N N . LEU A 1 88 ? -2.667 6.094 10.167 1.00 92.19 88 LEU A N 1
ATOM 643 C CA . LEU A 1 88 ? -2.238 6.777 8.949 1.00 92.19 88 LEU A CA 1
ATOM 644 C C . LEU A 1 88 ? -1.653 5.753 7.990 1.00 92.19 88 LEU A C 1
ATOM 646 O O . LEU A 1 88 ? -0.900 4.860 8.386 1.00 92.19 88 LEU A O 1
ATOM 650 N N . PHE A 1 89 ? -2.002 5.906 6.724 1.00 92.31 89 PHE A N 1
ATOM 651 C CA . PHE A 1 89 ? -1.537 5.045 5.655 1.00 92.31 89 PHE A CA 1
ATOM 652 C C . PHE A 1 89 ? -1.273 5.878 4.390 1.00 92.31 89 PHE A C 1
ATOM 654 O O . PHE A 1 89 ? -1.907 6.916 4.168 1.00 92.31 89 PHE A O 1
ATOM 661 N N . THR A 1 90 ? -0.296 5.461 3.589 1.00 91.50 90 THR A N 1
ATOM 662 C CA . THR A 1 90 ? 0.153 6.192 2.393 1.00 91.50 90 THR A CA 1
ATOM 663 C C . THR A 1 90 ? -0.334 5.505 1.134 1.00 91.50 90 THR A C 1
ATOM 665 O O . THR A 1 90 ? -0.274 4.281 1.064 1.00 91.50 90 THR A O 1
ATOM 668 N N . ILE A 1 91 ? -0.702 6.262 0.104 1.00 89.31 91 ILE A N 1
ATOM 669 C CA . ILE A 1 91 ? -0.906 5.702 -1.234 1.00 89.31 91 ILE A CA 1
ATOM 670 C C . ILE A 1 91 ? -0.210 6.546 -2.303 1.00 89.31 91 ILE A C 1
ATOM 672 O O . ILE A 1 91 ? -0.080 7.766 -2.181 1.00 89.31 91 ILE A O 1
ATOM 676 N N . SER A 1 92 ? 0.235 5.868 -3.357 1.00 86.38 92 SER A N 1
ATOM 677 C CA . SER A 1 92 ? 0.808 6.456 -4.566 1.00 86.38 92 SER A CA 1
ATOM 678 C C . SER A 1 92 ? 0.148 5.821 -5.781 1.00 86.38 92 SER A C 1
ATOM 680 O O . SER A 1 92 ? -0.104 4.616 -5.774 1.00 86.38 92 SER A O 1
ATOM 682 N N . ASP A 1 93 ? -0.086 6.624 -6.816 1.00 80.38 93 ASP A N 1
ATOM 683 C CA . ASP A 1 93 ? -0.683 6.168 -8.078 1.00 80.38 93 ASP A CA 1
ATOM 684 C C . ASP A 1 93 ? 0.312 5.369 -8.939 1.00 80.38 93 ASP A C 1
ATOM 686 O O . ASP A 1 93 ? -0.089 4.584 -9.795 1.00 80.38 93 ASP A O 1
ATOM 690 N N . PHE A 1 94 ? 1.617 5.582 -8.732 1.00 88.19 94 PHE A N 1
ATOM 691 C CA . PHE A 1 94 ? 2.687 4.964 -9.514 1.00 88.19 94 PHE A CA 1
ATOM 692 C C . PHE A 1 94 ? 3.975 4.771 -8.699 1.00 88.19 94 PHE A C 1
ATOM 694 O O . PHE A 1 94 ? 4.196 5.403 -7.658 1.00 88.19 94 PHE A O 1
ATOM 701 N N . GLY A 1 95 ? 4.836 3.900 -9.219 1.00 89.31 95 GLY A N 1
ATOM 702 C CA . GLY A 1 95 ? 6.250 3.748 -8.880 1.00 89.31 95 GLY A CA 1
ATOM 703 C C . GLY A 1 95 ? 7.160 4.215 -10.021 1.00 89.31 95 GLY A C 1
ATOM 704 O O . GLY A 1 95 ? 6.717 4.914 -10.934 1.00 89.31 95 GLY A O 1
ATOM 705 N N . ARG A 1 96 ? 8.435 3.815 -9.992 1.00 90.81 96 ARG A N 1
ATOM 706 C CA . ARG A 1 96 ? 9.430 4.145 -11.029 1.00 90.81 96 ARG A CA 1
ATOM 707 C C . ARG A 1 96 ? 10.106 2.901 -11.579 1.00 90.81 96 ARG A C 1
ATOM 709 O O . ARG A 1 96 ? 10.229 1.906 -10.868 1.00 90.81 96 ARG A O 1
ATOM 716 N N . THR A 1 97 ? 10.538 2.971 -12.835 1.00 92.31 97 THR A N 1
ATOM 717 C CA . THR A 1 97 ? 11.450 1.973 -13.406 1.00 92.31 97 THR A CA 1
ATOM 718 C C . THR A 1 97 ? 12.775 1.958 -12.652 1.00 92.31 97 THR A C 1
ATOM 720 O O . THR A 1 97 ? 13.249 3.003 -12.209 1.00 92.31 97 THR A O 1
ATOM 723 N N . PHE A 1 98 ? 13.393 0.782 -12.532 1.00 90.19 98 PHE A N 1
ATOM 724 C CA . PHE A 1 98 ? 14.726 0.656 -11.933 1.00 90.19 98 PHE A CA 1
ATOM 725 C C . PHE A 1 98 ? 15.829 1.174 -12.851 1.00 90.19 98 PHE A C 1
ATOM 727 O O . PHE A 1 98 ? 16.850 1.661 -12.373 1.00 90.19 98 PHE A O 1
ATOM 734 N N . VAL A 1 99 ? 15.628 1.062 -14.165 1.00 90.25 99 VAL A N 1
ATOM 735 C CA . VAL A 1 99 ? 16.603 1.488 -15.170 1.00 90.25 99 VAL A CA 1
ATOM 736 C C . VAL A 1 99 ? 16.256 2.873 -15.694 1.00 90.25 99 VAL A C 1
ATOM 738 O O . VAL A 1 99 ? 15.085 3.205 -15.912 1.00 90.25 99 VAL A O 1
ATOM 741 N N . GLU A 1 100 ? 17.308 3.643 -15.949 1.00 91.19 100 GLU A N 1
ATOM 742 C CA . GLU A 1 100 ? 17.251 4.956 -16.575 1.00 91.19 100 GLU A CA 1
ATOM 743 C C . GLU A 1 100 ? 16.622 4.889 -17.988 1.00 91.19 100 GLU A C 1
ATOM 745 O O . GLU A 1 100 ? 16.791 3.924 -18.755 1.00 91.19 100 GLU A O 1
ATOM 750 N N . ASN A 1 101 ? 15.847 5.912 -18.341 1.00 90.19 101 ASN A N 1
ATOM 751 C CA . ASN A 1 101 ? 15.329 6.115 -19.694 1.00 90.19 101 ASN A CA 1
ATOM 752 C C . ASN A 1 101 ? 16.313 6.948 -20.546 1.00 90.19 101 ASN A C 1
ATOM 754 O O . ASN A 1 101 ? 17.411 7.278 -20.104 1.00 90.19 101 ASN A O 1
ATOM 758 N N . SER A 1 102 ? 15.960 7.251 -21.799 1.00 91.25 102 SER A N 1
ATOM 759 C CA . SER A 1 102 ? 16.853 7.972 -22.726 1.00 91.25 102 SER A CA 1
ATOM 760 C C . SER A 1 102 ? 17.188 9.401 -22.290 1.00 91.25 102 SER A C 1
ATOM 762 O O . SER A 1 102 ? 18.208 9.938 -22.714 1.00 91.25 102 SER A O 1
ATOM 764 N N . ASP A 1 103 ? 16.363 9.995 -21.427 1.00 90.62 103 ASP A N 1
ATOM 765 C CA . ASP A 1 103 ? 16.457 11.401 -21.018 1.00 90.62 103 ASP A CA 1
ATOM 766 C C . ASP A 1 103 ? 17.219 11.579 -19.700 1.00 90.62 103 ASP A C 1
ATOM 768 O O . ASP A 1 103 ? 17.160 12.629 -19.060 1.00 90.62 103 ASP A O 1
ATOM 772 N N . LYS A 1 104 ? 17.944 10.541 -19.286 1.00 89.88 104 LYS A N 1
ATOM 773 C CA . LYS A 1 104 ? 18.611 10.447 -17.988 1.00 89.88 104 LYS A CA 1
ATOM 774 C C . LYS A 1 104 ? 17.671 10.495 -16.789 1.00 89.88 104 LYS A C 1
ATOM 776 O O . LYS A 1 104 ? 17.933 11.124 -15.762 1.00 89.88 104 LYS A O 1
ATOM 781 N N . GLY A 1 105 ? 16.520 9.865 -16.977 1.00 92.00 105 GLY A N 1
ATOM 782 C CA . GLY A 1 105 ? 15.375 9.900 -16.093 1.00 92.00 105 GLY A CA 1
ATOM 783 C C . GLY A 1 105 ? 14.807 8.524 -15.784 1.00 92.00 105 GLY A C 1
ATOM 784 O O . GLY A 1 105 ? 15.444 7.510 -16.038 1.00 92.00 105 GLY A O 1
ATOM 785 N N . THR A 1 106 ? 13.578 8.466 -15.272 1.00 92.94 106 THR A N 1
ATOM 786 C CA . THR A 1 106 ? 12.855 7.196 -15.062 1.00 92.94 106 THR A CA 1
ATOM 787 C C . THR A 1 106 ? 11.427 7.295 -15.573 1.00 92.94 106 THR A C 1
ATOM 789 O O . THR A 1 106 ? 10.792 8.353 -15.494 1.00 92.94 106 THR A O 1
ATOM 792 N N . ASP A 1 107 ? 10.903 6.179 -16.074 1.00 93.25 107 ASP A N 1
ATOM 793 C CA . ASP A 1 107 ? 9.510 6.097 -16.496 1.00 93.25 107 ASP A CA 1
ATOM 794 C C . ASP A 1 107 ? 8.604 5.762 -15.306 1.00 93.25 107 ASP A C 1
ATOM 796 O O . ASP A 1 107 ? 9.053 5.411 -14.209 1.00 93.25 107 ASP A O 1
ATOM 800 N N . HIS A 1 108 ? 7.294 5.851 -15.533 1.00 93.62 108 HIS A N 1
ATOM 801 C CA . HIS A 1 108 ? 6.298 5.365 -14.583 1.00 93.62 108 HIS A CA 1
ATOM 802 C C . HIS A 1 108 ? 6.375 3.833 -14.466 1.00 93.62 108 HIS A C 1
ATOM 804 O O . HIS A 1 108 ? 6.594 3.116 -15.447 1.00 93.62 108 HIS A O 1
ATOM 810 N N . GLY A 1 109 ? 6.178 3.340 -13.246 1.00 90.31 109 GLY A N 1
ATOM 811 C CA . GLY A 1 109 ? 6.032 1.926 -12.904 1.00 90.31 109 GLY A CA 1
ATOM 812 C C . GLY A 1 109 ? 4.833 1.712 -11.979 1.00 90.31 109 GLY A C 1
ATOM 813 O O . GLY A 1 109 ? 4.130 2.662 -11.637 1.00 90.31 109 GLY A O 1
ATOM 814 N N . TRP A 1 110 ? 4.595 0.476 -11.548 1.00 87.06 110 TRP A N 1
ATOM 815 C CA . TRP A 1 110 ? 3.447 0.152 -10.690 1.00 87.06 110 TRP A CA 1
ATOM 816 C C . TRP A 1 110 ? 3.836 -0.041 -9.229 1.00 87.06 110 TRP A C 1
ATOM 818 O O . TRP A 1 110 ? 3.143 0.446 -8.338 1.00 87.06 110 TRP A O 1
ATOM 828 N N . GLY A 1 111 ? 4.943 -0.739 -8.971 1.00 83.75 111 GLY A N 1
ATOM 829 C CA . GLY A 1 111 ? 5.328 -1.084 -7.612 1.00 83.75 111 GLY A CA 1
ATOM 830 C C . GLY A 1 111 ? 5.997 0.026 -6.817 1.00 83.75 111 GLY A C 1
ATOM 831 O O . GLY A 1 111 ? 6.853 0.753 -7.316 1.00 83.75 111 GLY A O 1
ATOM 832 N N . SER A 1 112 ? 5.596 0.132 -5.551 1.00 86.88 112 SER A N 1
ATOM 833 C CA . SER A 1 112 ? 6.144 1.063 -4.570 1.00 86.88 112 SER A CA 1
ATOM 834 C C . SER A 1 112 ? 5.965 0.511 -3.153 1.00 86.88 112 SER A C 1
ATOM 836 O O . SER A 1 112 ? 5.296 -0.503 -2.936 1.00 86.88 112 SER A O 1
ATOM 838 N N . HIS A 1 113 ? 6.549 1.196 -2.176 1.00 89.12 113 HIS A N 1
ATOM 839 C CA . HIS A 1 113 ? 6.370 0.904 -0.762 1.00 89.12 113 HIS A CA 1
ATOM 840 C C . HIS A 1 113 ? 5.369 1.875 -0.142 1.00 89.12 113 HIS A C 1
ATOM 842 O O . HIS A 1 113 ? 5.525 3.091 -0.242 1.00 89.12 113 HIS A O 1
ATOM 848 N N . MET A 1 114 ? 4.371 1.323 0.547 1.00 91.25 114 MET A N 1
ATOM 849 C CA . MET A 1 114 ? 3.430 2.102 1.345 1.00 91.25 114 MET A CA 1
ATOM 850 C C . MET A 1 114 ? 3.819 2.037 2.820 1.00 91.25 114 MET A C 1
ATOM 852 O O . MET A 1 114 ? 4.157 0.969 3.335 1.00 91.25 114 MET A O 1
ATOM 856 N N . ILE A 1 115 ? 3.739 3.168 3.515 1.00 92.56 115 ILE A N 1
ATOM 857 C CA . ILE A 1 115 ? 3.970 3.253 4.959 1.00 92.56 115 ILE A CA 1
ATOM 858 C C . ILE A 1 115 ? 2.613 3.175 5.674 1.00 92.56 115 ILE A C 1
ATOM 860 O O . ILE A 1 115 ? 1.590 3.671 5.200 1.00 92.56 115 ILE A O 1
ATOM 864 N N . VAL A 1 116 ? 2.581 2.515 6.829 1.00 93.69 116 VAL A N 1
ATOM 865 C CA . VAL A 1 116 ? 1.414 2.507 7.716 1.00 93.69 116 VAL A CA 1
ATOM 866 C C . VAL A 1 116 ? 1.909 2.719 9.140 1.00 93.69 116 VAL A C 1
ATOM 868 O O . VAL A 1 116 ? 2.862 2.070 9.571 1.00 93.69 116 VAL A O 1
ATOM 871 N N . LEU A 1 117 ? 1.279 3.636 9.868 1.00 92.44 117 LEU A N 1
ATOM 872 C CA . LEU A 1 117 ? 1.622 3.985 11.247 1.00 92.44 117 LEU A CA 1
ATOM 873 C C . LEU A 1 117 ? 0.355 4.258 12.054 1.00 92.44 117 LEU A C 1
ATOM 875 O O . LEU A 1 117 ? -0.637 4.737 11.511 1.00 92.44 117 LEU A O 1
ATOM 879 N N . GLY A 1 118 ? 0.365 3.958 13.349 1.00 90.38 118 GLY A N 1
ATOM 880 C CA . GLY A 1 118 ? -0.808 4.190 14.187 1.00 90.38 118 GLY A CA 1
ATOM 881 C C . GLY A 1 118 ? -0.947 3.236 15.362 1.00 90.38 118 GLY A C 1
ATOM 882 O O . GLY A 1 118 ? -0.151 2.318 15.540 1.00 90.38 118 GLY A O 1
ATOM 883 N N . ASP A 1 119 ? -2.003 3.450 16.143 1.00 88.56 119 ASP A N 1
ATOM 884 C CA . ASP A 1 119 ? -2.246 2.782 17.429 1.00 88.56 119 ASP A CA 1
ATOM 885 C C . ASP A 1 119 ? -2.554 1.284 17.291 1.00 88.56 119 ASP A C 1
ATOM 887 O O . ASP A 1 119 ? -2.238 0.480 18.168 1.00 88.56 119 ASP A O 1
ATOM 891 N N . ARG A 1 120 ? -3.189 0.897 16.179 1.00 89.69 120 ARG A N 1
ATOM 892 C CA . ARG A 1 120 ? -3.574 -0.494 15.881 1.00 89.69 120 ARG A CA 1
ATOM 893 C C . ARG A 1 120 ? -2.701 -1.122 14.800 1.00 89.69 120 ARG A C 1
ATOM 895 O O . ARG A 1 120 ? -3.038 -2.188 14.291 1.00 89.69 120 ARG A O 1
ATOM 902 N N . VAL A 1 121 ? -1.585 -0.483 14.453 1.00 93.50 121 VAL A N 1
ATOM 903 C CA . VAL A 1 121 ? -0.677 -0.987 13.425 1.00 93.50 121 VAL A CA 1
ATOM 904 C C . VAL A 1 121 ? 0.276 -2.001 14.029 1.00 93.50 121 VAL A C 1
ATOM 906 O O . VAL A 1 121 ? 0.984 -1.744 15.002 1.00 93.50 121 VAL A O 1
ATOM 909 N N . VAL A 1 122 ? 0.338 -3.163 13.396 1.00 95.00 122 VAL A N 1
ATOM 910 C CA . VAL A 1 122 ? 1.315 -4.206 13.676 1.00 95.00 122 VAL A CA 1
ATOM 911 C C . VAL A 1 122 ? 2.648 -3.805 13.033 1.00 95.00 122 VAL A C 1
ATOM 913 O O . VAL A 1 122 ? 3.036 -4.312 11.977 1.00 95.00 122 VAL A O 1
ATOM 916 N N . GLY A 1 123 ? 3.295 -2.815 13.654 1.00 93.06 123 GLY A N 1
ATOM 917 C CA . GLY A 1 123 ? 4.495 -2.150 13.152 1.00 93.06 123 GLY A CA 1
ATOM 918 C C . GLY A 1 123 ? 5.774 -2.983 13.265 1.00 93.06 123 GLY A C 1
ATOM 919 O O . GLY A 1 123 ? 5.758 -4.136 13.695 1.00 93.06 123 GLY A O 1
ATOM 920 N N . ARG A 1 124 ? 6.905 -2.365 12.885 1.00 94.75 124 ARG A N 1
ATOM 921 C CA . ARG A 1 124 ? 8.246 -2.995 12.830 1.00 94.75 124 ARG A CA 1
ATOM 922 C C . ARG A 1 124 ? 8.287 -4.253 11.953 1.00 94.75 124 ARG A C 1
ATOM 924 O O . ARG A 1 124 ? 9.009 -5.203 12.241 1.00 94.75 124 ARG A O 1
ATOM 931 N N . ARG A 1 125 ? 7.475 -4.263 10.897 1.00 93.62 125 ARG A N 1
ATOM 932 C CA . ARG A 1 125 ? 7.347 -5.366 9.945 1.00 93.62 125 ARG A CA 1
ATOM 933 C C . ARG A 1 125 ? 7.275 -4.816 8.533 1.00 93.62 125 ARG A C 1
ATOM 935 O O . ARG A 1 125 ? 6.677 -3.767 8.310 1.00 93.62 125 ARG A O 1
ATOM 942 N N . LEU A 1 126 ? 7.857 -5.561 7.604 1.00 92.50 126 LEU A N 1
ATOM 943 C CA . LEU A 1 126 ? 7.647 -5.392 6.177 1.00 92.50 126 LEU A CA 1
ATOM 944 C C . LEU A 1 126 ? 6.656 -6.463 5.722 1.00 92.50 126 LEU A C 1
ATOM 946 O O . LEU A 1 126 ? 6.788 -7.628 6.095 1.00 92.50 126 LEU A O 1
ATOM 950 N N . TYR A 1 127 ? 5.657 -6.055 4.947 1.00 92.44 127 TYR A N 1
ATOM 951 C CA . TYR A 1 127 ? 4.678 -6.956 4.350 1.00 92.44 127 TYR A CA 1
ATOM 952 C C . TYR A 1 127 ? 4.915 -6.998 2.841 1.00 92.44 127 TYR A C 1
ATOM 954 O O . TYR A 1 127 ? 5.089 -5.952 2.219 1.00 92.44 127 TYR A O 1
ATOM 962 N N . GLY A 1 128 ? 4.916 -8.202 2.270 1.00 89.38 128 GLY A N 1
ATOM 963 C CA . GLY A 1 128 ? 5.297 -8.442 0.878 1.00 89.38 128 GLY A CA 1
ATOM 964 C C . GLY A 1 128 ? 6.754 -8.882 0.759 1.00 89.38 128 GLY A C 1
ATOM 965 O O . GLY A 1 128 ? 7.345 -9.370 1.723 1.00 89.38 128 GLY A O 1
ATOM 966 N N . ALA A 1 129 ? 7.321 -8.731 -0.432 1.00 85.88 129 ALA A N 1
ATOM 967 C CA . ALA A 1 129 ? 8.709 -9.062 -0.724 1.00 85.88 129 ALA A CA 1
ATOM 968 C C . ALA A 1 129 ? 9.356 -7.935 -1.530 1.00 85.88 129 ALA A C 1
ATOM 970 O O . ALA A 1 129 ? 8.677 -7.245 -2.292 1.00 85.88 129 ALA A O 1
ATOM 971 N N . PHE A 1 130 ? 10.664 -7.756 -1.348 1.00 87.31 130 PHE A N 1
ATOM 972 C CA . PHE A 1 130 ? 11.446 -6.935 -2.264 1.00 87.31 130 PHE A CA 1
ATOM 973 C C . PHE A 1 130 ? 11.569 -7.642 -3.618 1.00 87.31 130 PHE A C 1
ATOM 975 O O . PHE A 1 130 ? 11.652 -8.872 -3.635 1.00 87.31 130 PHE A O 1
ATOM 982 N N . PRO A 1 131 ? 11.597 -6.883 -4.724 1.00 85.94 131 PRO A N 1
ATOM 983 C CA . PRO A 1 131 ? 11.784 -7.452 -6.046 1.00 85.94 131 PRO A CA 1
ATOM 984 C C . PRO A 1 131 ? 13.201 -7.981 -6.229 1.00 85.94 131 PRO A C 1
ATOM 986 O O . PRO A 1 131 ? 14.164 -7.422 -5.694 1.00 85.94 131 PRO A O 1
ATOM 989 N N . ASN A 1 132 ? 13.341 -8.999 -7.070 1.00 85.12 132 ASN A N 1
ATOM 990 C CA . ASN A 1 132 ? 14.621 -9.313 -7.678 1.00 85.12 132 ASN A CA 1
ATOM 991 C C . ASN A 1 132 ? 15.064 -8.153 -8.592 1.00 85.12 132 ASN A C 1
ATOM 993 O O . ASN A 1 132 ? 14.329 -7.732 -9.487 1.00 85.12 132 ASN A O 1
ATOM 997 N N . LEU A 1 133 ? 16.274 -7.639 -8.368 1.00 86.94 133 LEU A N 1
ATOM 998 C CA . LEU A 1 133 ? 16.857 -6.541 -9.148 1.00 86.94 133 LEU A CA 1
ATOM 999 C C . LEU A 1 133 ? 17.705 -7.026 -10.334 1.00 86.94 133 LEU A C 1
ATOM 1001 O O . LEU A 1 133 ? 18.238 -6.206 -11.078 1.00 86.94 133 LEU A O 1
ATOM 1005 N N . ASP A 1 134 ? 17.844 -8.340 -10.525 1.00 85.25 134 ASP A N 1
ATOM 1006 C CA . ASP A 1 134 ? 18.500 -8.901 -11.701 1.00 85.25 134 ASP A CA 1
ATOM 1007 C C . ASP A 1 134 ? 17.605 -8.751 -12.940 1.00 85.25 134 ASP A C 1
ATOM 1009 O O . ASP A 1 134 ? 16.584 -9.428 -13.095 1.00 85.25 134 ASP A O 1
ATOM 1013 N N . LEU A 1 135 ? 18.003 -7.845 -13.833 1.00 83.69 135 LEU A N 1
ATOM 1014 C CA . LEU A 1 135 ? 17.324 -7.571 -15.101 1.00 83.69 135 LEU A CA 1
ATOM 1015 C C . LEU A 1 135 ? 18.032 -8.207 -16.307 1.00 83.69 135 LEU A C 1
ATOM 1017 O O . LEU A 1 135 ? 17.586 -8.034 -17.439 1.00 83.69 135 LEU A O 1
ATOM 1021 N N . THR A 1 136 ? 19.123 -8.954 -16.097 1.00 75.00 136 THR A N 1
ATOM 1022 C CA . THR A 1 136 ? 19.979 -9.473 -17.184 1.00 75.00 136 THR A CA 1
ATOM 1023 C C . THR A 1 136 ? 19.273 -10.475 -18.099 1.00 75.00 136 THR A C 1
ATOM 1025 O O . THR A 1 136 ? 19.689 -10.675 -19.238 1.00 75.00 136 THR A O 1
ATOM 1028 N N . SER A 1 137 ? 18.179 -11.077 -17.629 1.00 62.22 137 SER A N 1
ATOM 1029 C CA . SER A 1 137 ? 17.428 -12.111 -18.344 1.00 62.22 137 SER A CA 1
ATOM 1030 C C . SER A 1 137 ? 16.096 -11.636 -18.944 1.00 62.22 137 SER A C 1
ATOM 1032 O O . SER A 1 137 ? 15.304 -12.482 -19.352 1.00 62.22 137 SER A O 1
ATOM 1034 N N . ASN A 1 138 ? 15.840 -10.316 -19.027 1.00 58.09 138 ASN A N 1
ATOM 1035 C CA . ASN A 1 138 ? 14.644 -9.715 -19.652 1.00 58.09 138 ASN A CA 1
ATOM 1036 C C . ASN A 1 138 ? 13.341 -10.493 -19.373 1.00 58.09 138 ASN A C 1
ATOM 1038 O O . ASN A 1 138 ? 12.790 -11.131 -20.269 1.00 58.09 138 ASN A O 1
ATOM 1042 N N . ALA A 1 139 ? 12.848 -10.442 -18.132 1.00 57.09 139 ALA A N 1
ATOM 1043 C CA . ALA A 1 139 ? 11.575 -11.040 -17.703 1.00 57.09 139 ALA A CA 1
ATOM 1044 C C . ALA A 1 139 ? 11.441 -12.578 -17.840 1.00 57.09 139 ALA A C 1
ATOM 1046 O O . ALA A 1 139 ? 10.434 -13.127 -17.402 1.00 57.09 139 ALA A O 1
ATOM 1047 N N . ALA A 1 140 ? 12.436 -13.306 -18.368 1.00 58.34 140 ALA A N 1
ATOM 1048 C CA . ALA A 1 140 ? 12.329 -14.761 -18.524 1.00 58.34 140 ALA A CA 1
ATOM 1049 C C . ALA A 1 140 ? 12.374 -15.507 -17.176 1.00 58.34 140 ALA A C 1
ATOM 1051 O O . ALA A 1 140 ? 11.639 -16.472 -16.990 1.00 58.34 140 ALA A O 1
ATOM 1052 N N . ASN A 1 141 ? 13.197 -15.033 -16.229 1.00 59.62 141 ASN A N 1
ATOM 1053 C CA . ASN A 1 141 ? 13.321 -15.606 -14.879 1.00 59.62 141 ASN A CA 1
ATOM 1054 C C . ASN A 1 141 ? 13.097 -14.587 -13.747 1.00 59.62 141 ASN A C 1
ATOM 1056 O O . ASN A 1 141 ? 13.157 -14.952 -12.574 1.00 59.62 141 ASN A O 1
ATOM 1060 N N . ASN A 1 142 ? 12.846 -13.315 -14.072 1.00 74.31 142 ASN A N 1
ATOM 1061 C CA . ASN A 1 142 ? 12.481 -12.291 -13.094 1.00 74.31 142 ASN A CA 1
ATOM 1062 C C . ASN A 1 142 ? 10.992 -11.962 -13.230 1.00 74.31 142 ASN A C 1
ATOM 1064 O O . ASN A 1 142 ? 10.607 -11.066 -13.981 1.00 74.31 142 ASN A O 1
ATOM 1068 N N . LEU A 1 143 ? 10.171 -12.707 -12.487 1.00 76.94 143 LEU A N 1
ATOM 1069 C CA . LEU A 1 143 ? 8.717 -12.533 -12.452 1.00 76.94 143 LEU A CA 1
ATOM 1070 C C . LEU A 1 143 ? 8.277 -11.267 -11.703 1.00 76.94 143 LEU A C 1
ATOM 1072 O O . LEU A 1 143 ? 7.096 -10.934 -11.725 1.00 76.94 143 LEU A O 1
ATOM 1076 N N . ASP A 1 144 ? 9.206 -10.550 -11.067 1.00 84.94 144 ASP A N 1
ATOM 1077 C CA . ASP A 1 144 ? 8.901 -9.316 -10.349 1.00 84.94 144 ASP A CA 1
ATOM 1078 C C . ASP A 1 144 ? 8.897 -8.100 -11.289 1.00 84.94 144 ASP A C 1
ATOM 1080 O O . ASP A 1 144 ? 8.646 -6.984 -10.845 1.00 84.94 144 ASP A O 1
ATOM 1084 N N . THR A 1 145 ? 9.160 -8.265 -12.590 1.00 86.06 145 THR A N 1
ATOM 1085 C CA . THR A 1 145 ? 9.193 -7.151 -13.553 1.00 86.06 145 THR A CA 1
ATOM 1086 C C . THR A 1 145 ? 8.499 -7.510 -14.862 1.00 86.06 145 THR A C 1
ATOM 1088 O O . THR A 1 145 ? 8.548 -8.657 -15.295 1.00 86.06 145 THR A O 1
ATOM 1091 N N . VAL A 1 146 ? 7.861 -6.532 -15.514 1.00 85.19 146 VAL A N 1
ATOM 1092 C CA . VAL A 1 146 ? 7.207 -6.748 -16.824 1.00 85.19 146 VAL A CA 1
ATOM 1093 C C . VAL A 1 146 ? 8.107 -6.472 -18.029 1.00 85.19 146 VAL A C 1
ATOM 1095 O O . VAL A 1 146 ? 7.711 -6.746 -19.160 1.00 85.19 146 VAL A O 1
ATOM 1098 N N . ASP A 1 147 ? 9.294 -5.901 -17.822 1.00 86.44 147 ASP A N 1
ATOM 1099 C CA . ASP A 1 147 ? 10.183 -5.482 -18.904 1.00 86.44 147 ASP A CA 1
ATOM 1100 C C . ASP A 1 147 ? 11.640 -5.301 -18.454 1.00 86.44 147 ASP A C 1
ATOM 1102 O O . ASP A 1 147 ? 11.981 -5.336 -17.272 1.00 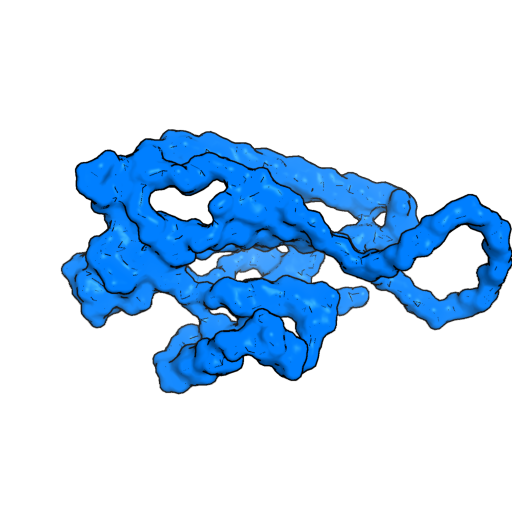86.44 147 ASP A O 1
ATOM 1106 N N . SER A 1 148 ? 12.502 -5.034 -19.435 1.00 86.31 148 SER A N 1
ATOM 1107 C CA . SER A 1 148 ? 13.928 -4.744 -19.258 1.00 86.31 148 SER A CA 1
ATOM 1108 C C . SER A 1 148 ? 14.228 -3.426 -18.537 1.00 86.31 148 SER A C 1
ATOM 1110 O O . SER A 1 148 ? 15.378 -3.161 -18.192 1.00 86.31 148 SER A O 1
ATOM 1112 N N . LYS A 1 149 ? 13.217 -2.576 -18.316 1.00 88.94 149 LYS A N 1
ATOM 1113 C CA . LYS A 1 149 ? 13.351 -1.333 -17.549 1.00 88.94 149 LYS A CA 1
ATOM 1114 C C . LYS A 1 149 ? 13.128 -1.558 -16.055 1.00 88.94 149 LYS A C 1
ATOM 1116 O O . LYS A 1 149 ? 13.379 -0.651 -15.260 1.00 88.94 149 LYS A O 1
ATOM 1121 N N . GLY A 1 150 ? 12.689 -2.751 -15.659 1.00 89.62 150 GLY A N 1
ATOM 1122 C CA . GLY A 1 150 ? 12.410 -3.073 -14.270 1.00 89.62 150 GLY A CA 1
ATOM 1123 C C . GLY A 1 150 ? 11.135 -2.398 -13.771 1.00 89.62 150 GLY A C 1
ATOM 1124 O O . GLY A 1 150 ? 11.112 -1.893 -12.650 1.00 89.62 150 GLY A O 1
ATOM 1125 N N . ARG A 1 151 ? 10.072 -2.334 -14.588 1.00 91.06 151 ARG A N 1
ATOM 1126 C CA . ARG A 1 151 ? 8.739 -1.970 -14.075 1.00 91.06 151 ARG A CA 1
ATOM 1127 C C . ARG A 1 151 ? 8.265 -3.048 -13.104 1.00 91.06 151 ARG A C 1
ATOM 1129 O O . ARG A 1 151 ? 7.817 -4.115 -13.520 1.00 91.06 151 ARG A O 1
ATOM 1136 N N . TRP A 1 152 ? 8.405 -2.751 -11.814 1.00 89.81 152 TRP A N 1
ATOM 1137 C CA . TRP A 1 152 ? 8.132 -3.676 -10.719 1.00 89.81 152 TRP A CA 1
ATOM 1138 C C . TRP A 1 152 ? 6.649 -4.043 -10.610 1.00 89.81 152 TRP A C 1
ATOM 1140 O O . TRP A 1 152 ? 5.785 -3.161 -10.577 1.00 89.81 152 TRP A O 1
ATOM 1150 N N . ILE A 1 153 ? 6.387 -5.343 -10.480 1.00 87.38 153 ILE A N 1
ATOM 1151 C CA . ILE A 1 153 ? 5.109 -5.944 -10.106 1.00 87.38 153 ILE A CA 1
ATOM 1152 C C . ILE A 1 153 ? 5.095 -6.200 -8.588 1.00 87.38 153 ILE A C 1
ATOM 1154 O O . ILE A 1 153 ? 5.816 -7.075 -8.102 1.00 87.38 153 ILE A O 1
ATOM 1158 N N . PRO A 1 154 ? 4.268 -5.483 -7.809 1.00 86.75 154 PRO A N 1
ATOM 1159 C CA . PRO A 1 154 ? 4.096 -5.757 -6.389 1.00 86.75 154 PRO A CA 1
ATOM 1160 C C . PRO A 1 154 ? 3.620 -7.173 -6.115 1.00 86.75 154 PRO A C 1
ATOM 1162 O O . PRO A 1 154 ? 2.690 -7.675 -6.744 1.00 86.75 154 PRO A O 1
ATOM 1165 N N . SER A 1 155 ? 4.180 -7.770 -5.071 1.00 84.06 155 SER A N 1
ATOM 1166 C CA . SER A 1 155 ? 3.731 -9.069 -4.586 1.00 84.06 155 SER A CA 1
ATOM 1167 C C . SER A 1 155 ? 2.432 -8.991 -3.760 1.00 84.06 155 SER A C 1
ATOM 1169 O O . SER A 1 155 ? 1.821 -10.015 -3.454 1.00 84.06 155 SER A O 1
ATOM 1171 N N . LEU A 1 156 ? 1.991 -7.772 -3.429 1.00 89.94 156 LEU A N 1
ATOM 1172 C CA . LEU A 1 156 ? 0.722 -7.444 -2.782 1.00 89.94 156 LEU A CA 1
ATOM 1173 C C . LEU A 1 156 ? -0.050 -6.435 -3.632 1.00 89.94 156 LEU A C 1
ATOM 1175 O O . LEU A 1 156 ? 0.524 -5.474 -4.138 1.00 89.94 156 LEU A O 1
ATOM 1179 N N . THR A 1 157 ? -1.361 -6.616 -3.744 1.00 91.25 157 THR A N 1
ATOM 1180 C CA . THR A 1 157 ? -2.229 -5.720 -4.521 1.00 91.25 157 THR A CA 1
ATOM 1181 C C . THR A 1 157 ? -2.690 -4.508 -3.713 1.00 91.25 157 THR A C 1
ATOM 1183 O O . THR A 1 157 ? -2.802 -4.553 -2.483 1.00 91.25 157 THR A O 1
ATOM 1186 N N . VAL A 1 158 ? -3.051 -3.434 -4.423 1.00 91.06 158 VAL A N 1
ATOM 1187 C CA . VAL A 1 158 ? -3.742 -2.285 -3.819 1.00 91.06 158 VAL A CA 1
ATOM 1188 C C . VAL A 1 158 ? -5.077 -2.696 -3.187 1.00 91.06 158 VAL A C 1
ATOM 1190 O O . VAL A 1 158 ? -5.431 -2.164 -2.140 1.00 91.06 158 VAL A O 1
ATOM 1193 N N . ASP A 1 159 ? -5.764 -3.702 -3.737 1.00 94.25 159 ASP A N 1
ATOM 1194 C CA . ASP A 1 159 ? -7.018 -4.227 -3.187 1.00 94.25 159 ASP A CA 1
ATOM 1195 C C . ASP A 1 159 ? -6.809 -4.917 -1.835 1.00 94.25 159 ASP A C 1
ATOM 1197 O O . ASP A 1 159 ? -7.565 -4.668 -0.899 1.00 94.25 159 ASP A O 1
ATOM 1201 N N . GLN A 1 160 ? -5.762 -5.738 -1.682 1.00 94.62 160 GLN A N 1
ATOM 1202 C CA . GLN A 1 160 ? -5.430 -6.347 -0.386 1.00 94.62 160 GLN A CA 1
ATOM 1203 C C . GLN A 1 160 ? -5.112 -5.281 0.671 1.00 94.62 160 GLN A C 1
ATOM 1205 O O . GLN A 1 160 ? -5.517 -5.398 1.831 1.00 94.62 160 GLN A O 1
ATOM 1210 N N . TYR A 1 161 ? -4.391 -4.232 0.268 1.00 93.94 161 TYR A N 1
ATOM 1211 C CA . TYR A 1 161 ? -4.048 -3.105 1.129 1.00 93.94 161 TYR A CA 1
ATOM 1212 C C . TYR A 1 161 ? -5.276 -2.290 1.540 1.00 93.94 161 TYR A C 1
ATOM 1214 O O . TYR A 1 161 ? -5.523 -2.085 2.732 1.00 93.94 161 TYR A O 1
ATOM 1222 N N . ALA A 1 162 ? -6.083 -1.880 0.566 1.00 93.31 162 ALA A N 1
ATOM 1223 C CA . ALA A 1 162 ? -7.284 -1.095 0.787 1.00 93.31 162 ALA A CA 1
ATOM 1224 C C . ALA A 1 162 ? -8.344 -1.888 1.561 1.00 93.31 162 ALA A C 1
ATOM 1226 O O . ALA A 1 162 ? -8.974 -1.333 2.462 1.00 93.31 162 ALA A O 1
ATOM 1227 N N . TYR A 1 163 ? -8.500 -3.191 1.303 1.00 95.12 163 TYR A N 1
ATOM 1228 C CA . TYR A 1 163 ? -9.437 -4.028 2.050 1.00 95.12 163 TYR A CA 1
ATOM 1229 C C . TYR A 1 163 ? -9.014 -4.222 3.509 1.00 95.12 163 TYR A C 1
ATOM 1231 O O . TYR A 1 163 ? -9.883 -4.246 4.383 1.00 95.12 163 TYR A O 1
ATOM 1239 N N . SER A 1 164 ? -7.714 -4.289 3.820 1.00 93.81 164 SER A N 1
ATOM 1240 C CA . S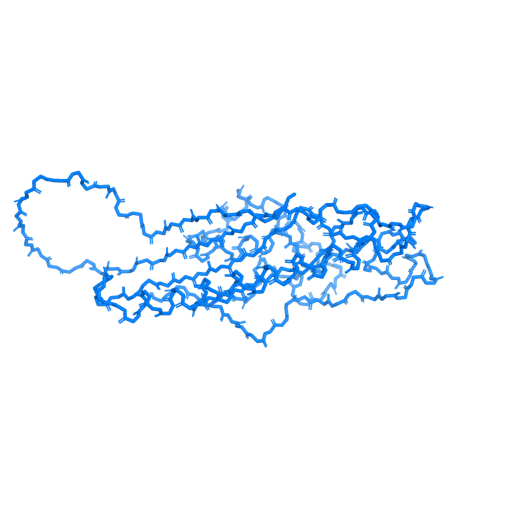ER A 1 164 ? -7.249 -4.273 5.215 1.00 93.81 164 SER A CA 1
ATOM 1241 C C . SER A 1 164 ? -7.698 -3.012 5.955 1.00 93.81 164 SER A C 1
ATOM 1243 O O . SER A 1 164 ? -8.231 -3.112 7.062 1.00 93.81 164 SER A O 1
ATOM 1245 N N . VAL A 1 165 ? -7.550 -1.837 5.334 1.00 91.75 165 VAL A N 1
ATOM 1246 C CA . VAL A 1 165 ? -8.010 -0.563 5.913 1.00 91.75 165 VAL A CA 1
ATOM 1247 C C . VAL A 1 165 ? -9.538 -0.515 6.000 1.00 91.75 165 VAL A C 1
ATOM 1249 O O . VAL A 1 165 ? -10.083 -0.188 7.053 1.00 91.75 165 VAL A O 1
ATOM 1252 N N . ALA A 1 166 ? -10.248 -0.891 4.936 1.00 91.88 166 ALA A N 1
ATOM 1253 C CA . ALA A 1 166 ? -11.710 -0.894 4.905 1.00 91.88 166 ALA A CA 1
ATOM 1254 C C . ALA A 1 166 ? -12.306 -1.852 5.948 1.00 91.88 166 ALA A C 1
ATOM 1256 O O . ALA A 1 166 ? -13.287 -1.514 6.611 1.00 91.88 166 ALA A O 1
ATOM 1257 N N . SER A 1 167 ? -11.673 -3.009 6.157 1.00 90.44 167 SER A N 1
ATOM 1258 C CA . SER A 1 167 ? -12.056 -3.961 7.202 1.00 90.44 167 SER A CA 1
ATOM 1259 C C . SER A 1 167 ? -11.941 -3.359 8.593 1.00 90.44 167 SER A C 1
ATOM 1261 O O . SER A 1 167 ? -12.846 -3.517 9.409 1.00 90.44 167 SER A O 1
ATOM 1263 N N . TRP A 1 168 ? -10.861 -2.621 8.854 1.00 88.12 168 TRP A N 1
ATOM 1264 C CA . TRP A 1 168 ? -10.695 -1.889 10.108 1.00 88.12 168 TRP A CA 1
ATOM 1265 C C . TRP A 1 168 ? -11.732 -0.765 10.266 1.00 88.12 168 TRP A C 1
ATOM 1267 O O . TRP A 1 168 ? -12.225 -0.513 11.365 1.00 88.12 168 TRP A O 1
ATOM 1277 N N . LEU A 1 169 ? -12.156 -0.148 9.159 1.00 87.38 169 LEU A N 1
ATOM 1278 C CA . LEU A 1 169 ? -13.253 0.821 9.143 1.00 87.38 169 LEU A CA 1
ATOM 1279 C C . LEU A 1 169 ? -14.651 0.187 9.298 1.00 87.38 169 LEU A C 1
ATOM 1281 O O . LEU A 1 169 ? -15.625 0.919 9.499 1.00 87.38 169 LEU A O 1
ATOM 1285 N N . GLY A 1 170 ? -14.760 -1.145 9.286 1.00 87.75 170 GLY A N 1
ATOM 1286 C CA . GLY A 1 170 ? -15.989 -1.896 9.565 1.00 87.75 170 GLY A CA 1
ATOM 1287 C C . GLY A 1 170 ? -16.548 -2.718 8.399 1.00 87.75 170 GLY A C 1
ATOM 1288 O O . GLY A 1 170 ? -17.580 -3.357 8.580 1.00 87.75 170 GLY A O 1
ATOM 1289 N N . LEU A 1 171 ? -15.890 -2.735 7.236 1.00 90.88 171 LEU A N 1
ATOM 1290 C CA . LEU A 1 171 ? -16.303 -3.541 6.082 1.00 90.88 171 LEU A CA 1
ATOM 1291 C C . LEU A 1 171 ? -15.942 -5.016 6.318 1.00 90.88 171 LEU A C 1
ATOM 1293 O O . LEU A 1 171 ? -14.789 -5.413 6.171 1.00 90.88 171 LEU A O 1
ATOM 1297 N N . SER A 1 172 ? -16.905 -5.841 6.725 1.00 85.38 172 SER A N 1
ATOM 1298 C CA . SER A 1 172 ? -16.596 -7.141 7.349 1.00 85.38 172 SER A CA 1
ATOM 1299 C C . SER A 1 172 ? -17.183 -8.352 6.636 1.00 85.38 172 SER A C 1
ATOM 1301 O O . SER A 1 172 ? -16.702 -9.465 6.852 1.00 85.38 172 SER A O 1
ATOM 1303 N N . THR A 1 173 ? -18.169 -8.163 5.760 1.00 92.56 173 THR A N 1
ATOM 1304 C CA . THR A 1 173 ? -18.794 -9.273 5.037 1.00 92.56 173 THR A CA 1
ATOM 1305 C C . THR A 1 173 ? -18.109 -9.545 3.699 1.00 92.56 173 THR A C 1
ATOM 1307 O O . THR A 1 173 ? -17.521 -8.663 3.071 1.00 92.56 173 THR A O 1
ATOM 1310 N N . THR A 1 174 ? -18.220 -10.786 3.225 1.00 91.44 174 THR A N 1
ATOM 1311 C CA . THR A 1 174 ? -17.762 -11.173 1.885 1.00 91.44 174 THR A CA 1
ATOM 1312 C C . THR A 1 174 ? -18.503 -10.413 0.785 1.00 91.44 174 THR A C 1
ATOM 1314 O O . THR A 1 174 ? -17.865 -9.962 -0.157 1.00 91.44 174 THR A O 1
ATOM 1317 N N . ALA A 1 175 ? -19.814 -10.195 0.934 1.00 95.06 175 ALA A N 1
ATOM 1318 C CA . ALA A 1 175 ? -20.608 -9.453 -0.045 1.00 95.06 175 ALA A CA 1
ATOM 1319 C C . ALA A 1 175 ? -20.160 -7.987 -0.168 1.00 95.06 175 ALA A C 1
ATOM 1321 O O . ALA A 1 175 ? -20.008 -7.485 -1.278 1.00 95.06 175 ALA A O 1
ATOM 1322 N N . GLU A 1 176 ? -19.888 -7.307 0.952 1.00 95.00 176 GLU A N 1
ATOM 1323 C CA . GLU A 1 176 ? -19.335 -5.947 0.916 1.00 95.00 176 GLU A CA 1
ATOM 1324 C C . GLU A 1 176 ? -17.936 -5.928 0.294 1.00 95.00 176 GLU A C 1
ATOM 1326 O O . GLU A 1 176 ? -17.624 -5.026 -0.483 1.00 95.00 176 GLU A O 1
ATOM 1331 N N . ARG A 1 177 ? -17.088 -6.915 0.622 1.00 95.00 177 ARG A N 1
ATOM 1332 C CA . ARG A 1 177 ? -15.742 -7.022 0.045 1.00 95.00 177 ARG A CA 1
ATOM 1333 C C . ARG A 1 177 ? -15.832 -7.166 -1.466 1.00 95.00 177 ARG A C 1
ATOM 1335 O O . ARG A 1 177 ? -15.141 -6.441 -2.161 1.00 95.00 177 ARG A O 1
ATOM 1342 N N . ASP A 1 178 ? -16.662 -8.078 -1.956 1.00 95.31 178 ASP A N 1
ATOM 1343 C CA . ASP A 1 178 ? -16.770 -8.369 -3.386 1.00 95.31 178 ASP A CA 1
ATOM 1344 C C . ASP A 1 178 ? -17.435 -7.218 -4.152 1.00 95.31 178 ASP A C 1
ATOM 1346 O O . ASP A 1 178 ? -17.130 -6.998 -5.319 1.00 95.31 178 ASP A O 1
ATOM 1350 N N . TYR A 1 179 ? -18.285 -6.431 -3.486 1.00 96.62 179 TYR A N 1
ATOM 1351 C CA . TYR A 1 179 ? -18.833 -5.200 -4.049 1.00 96.62 179 TYR A CA 1
ATOM 1352 C C . TYR A 1 179 ? -17.784 -4.081 -4.166 1.00 96.62 179 TYR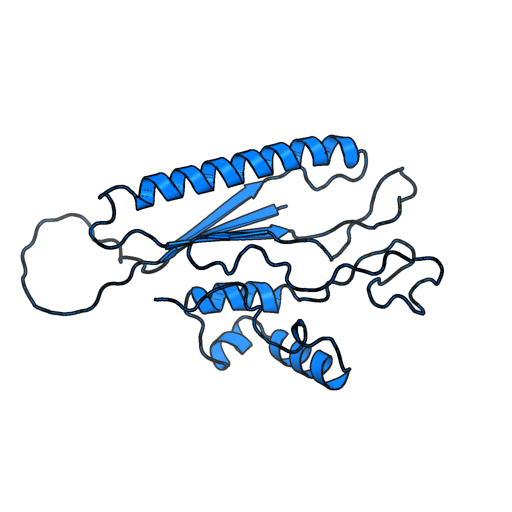 A C 1
ATOM 1354 O O . TYR A 1 179 ? -17.699 -3.428 -5.203 1.00 96.62 179 TYR A O 1
ATOM 1362 N N . VAL A 1 180 ? -16.984 -3.840 -3.118 1.00 96.62 180 VAL A N 1
ATOM 1363 C CA . VAL A 1 180 ? -16.001 -2.735 -3.088 1.00 96.62 180 VAL A CA 1
ATOM 1364 C C . VAL A 1 180 ? -14.683 -3.097 -3.786 1.00 96.62 180 VAL A C 1
ATOM 1366 O O . VAL A 1 180 ? -14.064 -2.238 -4.408 1.00 96.62 180 VAL A O 1
ATOM 1369 N N . PHE A 1 181 ? -14.267 -4.361 -3.711 1.00 96.94 181 PHE A N 1
ATOM 1370 C CA . PHE A 1 181 ? -13.019 -4.904 -4.256 1.00 96.94 181 PHE A CA 1
ATOM 1371 C C . PHE A 1 181 ? -13.309 -6.107 -5.171 1.00 96.94 181 PHE A C 1
ATOM 1373 O O . PHE A 1 181 ? -12.937 -7.242 -4.849 1.00 96.94 181 PHE A O 1
ATOM 1380 N N . PRO A 1 182 ? -13.972 -5.892 -6.321 1.00 96.50 182 PRO A N 1
ATOM 1381 C CA . PRO A 1 182 ? -14.460 -6.980 -7.174 1.00 96.50 182 PRO A CA 1
ATOM 1382 C C . PRO A 1 182 ? -13.349 -7.883 -7.729 1.00 96.50 182 PRO A C 1
ATOM 1384 O O . PRO A 1 182 ? -13.589 -9.054 -8.016 1.00 96.50 182 PRO A O 1
ATOM 1387 N N . ASN A 1 183 ? -12.116 -7.378 -7.837 1.00 95.50 183 ASN A N 1
ATOM 1388 C CA . ASN A 1 183 ? -10.982 -8.142 -8.363 1.00 95.50 183 ASN A CA 1
ATOM 1389 C C . ASN A 1 183 ? -10.269 -8.985 -7.293 1.00 95.50 183 ASN A C 1
ATOM 1391 O O . ASN A 1 183 ? -9.560 -9.937 -7.628 1.00 95.50 183 ASN A O 1
ATOM 1395 N N . LEU A 1 184 ? -10.462 -8.679 -6.006 1.00 95.75 184 LEU A N 1
ATOM 1396 C CA . LEU A 1 184 ? -9.691 -9.272 -4.911 1.00 95.75 184 LEU A CA 1
ATOM 1397 C C . LEU A 1 184 ? -9.913 -10.782 -4.783 1.00 95.75 184 LEU A C 1
ATOM 1399 O O . LEU A 1 184 ? -8.964 -11.534 -4.555 1.00 95.75 184 LEU A O 1
ATOM 1403 N N . GLY A 1 185 ? -11.158 -11.237 -4.944 1.00 94.50 185 GLY A N 1
ATOM 1404 C CA . GLY A 1 185 ? -11.490 -12.662 -4.912 1.00 94.50 185 GLY A CA 1
ATOM 1405 C C . GLY A 1 185 ? -10.801 -13.440 -6.037 1.00 94.50 185 GLY A C 1
ATOM 1406 O O . GLY A 1 185 ? -10.150 -14.453 -5.778 1.00 94.50 185 GLY A O 1
ATOM 1407 N N . ALA A 1 186 ? -10.887 -12.928 -7.268 1.00 94.69 186 ALA A N 1
ATOM 1408 C CA . ALA A 1 186 ? -10.265 -13.537 -8.443 1.00 94.69 186 ALA A CA 1
ATOM 1409 C C . ALA A 1 186 ? -8.732 -13.557 -8.336 1.00 94.69 186 ALA A C 1
ATOM 1411 O O . ALA A 1 186 ? -8.109 -14.579 -8.626 1.00 94.69 186 ALA A O 1
ATOM 1412 N N . TYR A 1 187 ? -8.130 -12.468 -7.847 1.00 93.44 187 TYR A N 1
ATOM 1413 C CA . TYR A 1 187 ? -6.694 -12.403 -7.590 1.00 93.44 187 TYR A CA 1
ATOM 1414 C C . TYR A 1 187 ? -6.248 -13.464 -6.580 1.00 93.44 187 TYR A C 1
ATOM 1416 O O . TYR A 1 187 ? -5.335 -14.233 -6.869 1.00 93.44 187 TYR A O 1
ATOM 1424 N N . VAL A 1 188 ? -6.903 -13.559 -5.416 1.00 94.69 188 VAL A N 1
ATOM 1425 C CA . VAL A 1 188 ? -6.530 -14.536 -4.378 1.00 94.69 188 VAL A CA 1
ATOM 1426 C C . VAL A 1 188 ? -6.667 -15.972 -4.891 1.00 94.69 188 VAL A C 1
ATOM 1428 O O . VAL A 1 188 ? -5.807 -16.813 -4.610 1.00 94.69 188 VAL A O 1
ATOM 1431 N N . ALA A 1 189 ? -7.709 -16.259 -5.677 1.00 95.56 189 ALA A N 1
ATOM 1432 C CA . ALA A 1 189 ? -7.884 -17.561 -6.314 1.00 95.56 189 ALA A CA 1
ATOM 1433 C C . ALA A 1 189 ? -6.737 -17.872 -7.290 1.00 95.56 189 ALA A C 1
ATOM 1435 O O . ALA A 1 189 ? -6.136 -18.945 -7.206 1.00 95.56 189 ALA A O 1
ATOM 1436 N N . ALA A 1 190 ? -6.372 -16.919 -8.152 1.00 93.56 190 ALA A N 1
ATOM 1437 C CA . ALA A 1 190 ? -5.259 -17.064 -9.087 1.00 93.56 190 ALA A CA 1
ATOM 1438 C C . ALA A 1 190 ? -3.909 -17.214 -8.364 1.00 93.56 190 ALA A C 1
ATOM 1440 O O . ALA A 1 190 ? -3.141 -18.119 -8.688 1.00 93.56 190 ALA A O 1
ATOM 1441 N N . ALA A 1 191 ? -3.630 -16.395 -7.348 1.00 90.81 191 ALA A N 1
ATOM 1442 C CA . ALA A 1 191 ? -2.422 -16.492 -6.528 1.00 90.81 191 ALA A CA 1
ATOM 1443 C C . ALA A 1 191 ? -2.323 -17.858 -5.827 1.00 90.81 191 ALA A C 1
ATOM 1445 O O . ALA A 1 191 ? -1.241 -18.438 -5.707 1.00 90.81 191 ALA A O 1
ATOM 1446 N N . THR A 1 192 ? -3.461 -18.410 -5.396 1.00 93.94 192 THR A N 1
ATOM 1447 C CA . THR A 1 192 ? -3.523 -19.748 -4.799 1.00 93.94 192 THR A CA 1
ATOM 1448 C C . THR A 1 192 ? -3.210 -20.831 -5.824 1.00 93.94 192 THR A C 1
ATOM 1450 O O . THR A 1 192 ? -2.310 -21.638 -5.586 1.00 93.94 192 THR A O 1
ATOM 1453 N N . ALA A 1 193 ? -3.900 -20.812 -6.967 1.00 95.94 193 ALA A N 1
ATOM 1454 C CA . ALA A 1 193 ? -3.746 -21.794 -8.038 1.00 95.94 193 ALA A CA 1
ATOM 1455 C C . ALA A 1 193 ? -2.327 -21.820 -8.627 1.00 95.94 193 ALA A C 1
ATOM 1457 O O . ALA A 1 193 ? -1.814 -22.887 -8.945 1.00 95.94 193 ALA A O 1
ATOM 1458 N N . ASN A 1 194 ? -1.673 -20.660 -8.712 1.00 88.88 194 ASN A N 1
ATOM 1459 C CA . ASN A 1 194 ? -0.325 -20.519 -9.268 1.00 88.88 194 ASN A CA 1
ATOM 1460 C C . ASN A 1 194 ? 0.787 -20.605 -8.210 1.00 88.88 194 ASN A C 1
ATOM 1462 O O . ASN A 1 194 ? 1.940 -20.295 -8.495 1.00 88.88 194 ASN A O 1
ATOM 1466 N N . GLY A 1 195 ? 0.468 -21.003 -6.974 1.00 88.38 195 GLY A N 1
ATOM 1467 C CA . GLY A 1 195 ? 1.488 -21.287 -5.966 1.00 88.38 195 GLY A CA 1
ATOM 1468 C C . GLY A 1 195 ? 2.239 -20.063 -5.427 1.00 88.38 195 GLY A C 1
ATOM 1469 O O . GLY A 1 195 ? 3.329 -20.231 -4.890 1.00 88.38 195 GLY A O 1
ATOM 1470 N N . PHE A 1 196 ? 1.662 -18.857 -5.490 1.00 86.81 196 PHE A N 1
ATOM 1471 C CA . PHE A 1 196 ? 2.314 -17.630 -5.007 1.00 86.81 196 PHE A CA 1
ATOM 1472 C C . PHE A 1 196 ? 2.646 -17.699 -3.498 1.00 86.81 196 PHE A C 1
ATOM 1474 O O . PHE A 1 196 ? 2.105 -18.536 -2.766 1.00 86.81 196 PHE A O 1
ATOM 1481 N N . PRO A 1 197 ? 3.516 -16.824 -2.967 1.00 86.44 197 PRO A N 1
ATOM 1482 C CA . PRO A 1 197 ? 3.788 -16.776 -1.532 1.00 86.44 197 PRO A CA 1
ATOM 1483 C C . PRO A 1 197 ? 2.524 -16.589 -0.677 1.00 86.44 197 PRO A C 1
ATOM 1485 O O . PRO A 1 197 ? 1.525 -16.024 -1.121 1.00 86.44 197 PRO A O 1
ATOM 1488 N N . ALA A 1 198 ? 2.569 -17.037 0.582 1.00 90.06 198 ALA A N 1
ATOM 1489 C CA . ALA A 1 198 ? 1.400 -17.059 1.468 1.00 90.06 198 ALA A CA 1
ATOM 1490 C C . ALA A 1 198 ? 0.703 -15.693 1.612 1.00 90.06 198 ALA A C 1
ATOM 1492 O O . ALA A 1 198 ? -0.521 -15.635 1.651 1.00 90.06 198 ALA A O 1
ATOM 1493 N N . TYR A 1 199 ? 1.464 -14.594 1.627 1.00 88.44 199 TYR A N 1
ATOM 1494 C CA . TYR A 1 199 ? 0.919 -13.239 1.746 1.00 88.44 199 TYR A CA 1
ATOM 1495 C C . TYR A 1 199 ? 0.087 -12.794 0.523 1.00 88.44 199 TYR A C 1
ATOM 1497 O O . TYR A 1 199 ? -0.756 -11.916 0.657 1.00 88.44 199 TYR A O 1
ATOM 1505 N N . ALA A 1 200 ? 0.291 -13.388 -0.659 1.00 90.44 200 ALA A N 1
ATOM 1506 C CA . ALA A 1 200 ? -0.486 -13.097 -1.871 1.00 90.44 200 ALA A CA 1
ATOM 1507 C C . ALA A 1 200 ? -1.808 -13.888 -1.908 1.00 90.44 200 ALA A C 1
ATOM 1509 O O . ALA A 1 200 ? -2.740 -13.545 -2.628 1.00 90.44 200 ALA A O 1
ATOM 1510 N N . LYS A 1 201 ? -1.909 -14.946 -1.096 1.00 93.06 201 LYS A N 1
ATOM 1511 C CA . LYS A 1 201 ? -3.064 -15.853 -1.024 1.00 93.06 201 LYS A CA 1
ATOM 1512 C C . LYS A 1 201 ? -4.112 -15.414 0.005 1.00 93.06 201 LYS A C 1
ATOM 1514 O O . LYS A 1 201 ? -5.042 -16.160 0.297 1.00 93.06 201 LYS A O 1
ATOM 1519 N N . THR A 1 202 ? -3.977 -14.224 0.586 1.00 93.88 202 THR A N 1
ATOM 1520 C CA . THR A 1 202 ? -4.915 -13.696 1.583 1.00 93.88 202 THR A CA 1
ATOM 1521 C C . THR A 1 202 ? -5.603 -12.447 1.060 1.00 93.88 202 THR A C 1
ATOM 1523 O O . THR A 1 202 ? -4.972 -11.585 0.463 1.00 93.88 202 THR A O 1
ATOM 1526 N N . SER A 1 203 ? -6.900 -12.279 1.330 1.00 94.12 203 SER A N 1
ATOM 1527 C CA . SER A 1 203 ? -7.593 -11.036 0.955 1.00 94.12 203 SER A CA 1
ATOM 1528 C C . SER A 1 203 ? -7.118 -9.830 1.772 1.00 94.12 203 SER A C 1
ATOM 1530 O O . SER A 1 203 ? -7.245 -8.704 1.318 1.00 94.12 203 SER A O 1
ATOM 1532 N N . LYS A 1 204 ? -6.588 -10.053 2.981 1.00 92.38 204 LYS A N 1
ATOM 1533 C CA . LYS A 1 204 ? -6.118 -8.998 3.888 1.00 92.38 204 LYS A CA 1
ATOM 1534 C C . LYS A 1 204 ? -4.635 -9.150 4.168 1.00 92.38 204 LYS A C 1
ATOM 1536 O O . LYS A 1 204 ? -4.145 -10.263 4.367 1.00 92.38 204 LYS A O 1
ATOM 1541 N N . ILE A 1 205 ? -3.963 -8.015 4.285 1.00 94.00 205 ILE A N 1
ATOM 1542 C CA . ILE A 1 205 ? -2.630 -7.903 4.868 1.00 94.00 205 ILE A CA 1
ATOM 1543 C C . ILE A 1 205 ? -2.778 -7.703 6.382 1.00 94.00 205 ILE A C 1
ATOM 1545 O O . ILE A 1 205 ? -3.530 -6.837 6.834 1.00 94.00 205 ILE A O 1
ATOM 1549 N N . GLY A 1 206 ? -2.048 -8.485 7.177 1.00 92.69 206 GLY A N 1
ATOM 1550 C CA . GLY A 1 206 ? -2.127 -8.495 8.645 1.00 92.69 206 GLY A CA 1
ATOM 1551 C C . GLY A 1 206 ? -1.478 -7.303 9.359 1.00 92.69 206 GLY A C 1
ATOM 1552 O O . GLY A 1 206 ? -0.991 -7.473 10.473 1.00 92.69 206 GLY A O 1
ATOM 1553 N N . PHE A 1 207 ? -1.429 -6.119 8.738 1.00 93.69 207 PHE A N 1
ATOM 1554 C CA . PHE A 1 207 ? -0.787 -4.938 9.327 1.00 93.69 207 PHE A CA 1
ATOM 1555 C C . PHE A 1 207 ? -1.675 -4.175 10.324 1.00 93.69 207 PHE A C 1
ATOM 1557 O O . PHE A 1 207 ? -1.167 -3.286 11.003 1.00 93.69 207 PHE A O 1
ATOM 1564 N N . LEU A 1 208 ? -2.965 -4.516 10.452 1.00 92.75 208 LEU A N 1
ATOM 1565 C CA . LEU A 1 208 ? -3.878 -3.945 11.452 1.00 92.75 208 LEU A CA 1
ATOM 1566 C C . LEU A 1 208 ? -4.362 -5.009 12.433 1.00 92.75 208 LEU A C 1
ATOM 1568 O O . LEU A 1 208 ? -4.778 -6.100 12.040 1.00 92.75 208 LEU A O 1
ATOM 1572 N N . LEU A 1 209 ? -4.348 -4.656 13.715 1.00 89.88 209 LEU A N 1
ATOM 1573 C CA . LEU A 1 209 ? -5.062 -5.377 14.762 1.00 89.88 209 LEU A CA 1
ATOM 1574 C C . LEU A 1 209 ? -6.574 -5.158 14.599 1.00 89.88 209 LEU A C 1
ATOM 1576 O O . LEU A 1 209 ? -7.007 -4.138 14.058 1.00 89.88 209 LEU A O 1
ATOM 1580 N N . ALA A 1 210 ? -7.380 -6.105 15.088 1.00 79.56 210 ALA A N 1
ATOM 1581 C CA . ALA A 1 210 ? -8.835 -5.951 15.137 1.00 79.56 210 ALA A CA 1
ATOM 1582 C C . ALA A 1 210 ? -9.235 -4.676 15.900 1.00 79.56 210 ALA A C 1
ATOM 1584 O O . ALA A 1 210 ? -8.460 -4.174 16.713 1.00 79.56 210 ALA A O 1
ATOM 1585 N N . ASP A 1 211 ? -10.427 -4.136 15.671 1.00 69.12 211 ASP A N 1
ATOM 1586 C CA . ASP A 1 211 ? -10.922 -3.053 16.531 1.00 69.12 211 ASP A CA 1
ATOM 1587 C C . ASP A 1 211 ? -11.126 -3.580 17.969 1.00 69.12 211 ASP A C 1
ATOM 1589 O O . ASP A 1 211 ? -11.411 -4.769 18.138 1.00 69.12 211 ASP A O 1
ATOM 1593 N N . ALA A 1 212 ? -10.877 -2.746 18.982 1.00 59.94 212 ALA A N 1
ATOM 1594 C CA . ALA A 1 212 ? -10.957 -3.128 20.401 1.00 59.94 212 ALA A CA 1
ATOM 1595 C C . ALA A 1 212 ? -12.293 -2.716 21.033 1.00 59.94 212 ALA A C 1
ATOM 1597 O O . ALA A 1 212 ? -12.787 -1.609 20.716 1.00 59.94 212 ALA A O 1
#

Foldseek 3Di:
DKKKKKKWADDDDDDDDDDDDDDDDPDPPPRMDIDIDDDDQCPDFAPCVPSVVVSVVVVVVVVVVVVVVLVVQQVDCPNPPDGIWMKMKIDDQWDWFPAADPVNGTDTAHDDDMDMDIDFFPDPDDAFDDFDPDLVVFCPPRVQAPGSRRRGDTLEDPQQVVVQVVVLVPQPDPVSSCVVPVCLVVQLVVCVVVVHDPSSNDSHDPGGDHDD

Sequence (212 aa):
GSSWGAGPALSGHPGSRGGCNAHGKRRPRLKRQVFSVGLGGFDTHTGQDTAQSSLFKQLDFALNAFHQALTLLRAGTNFGATPPQTTLFTISDFGRTFVENSDKGTDHGWGSHMIVLGDRVVGRRLYGAFPNLDLTSNAANNLDTVDSKGRWIPSLTVDQYAYSVASWLGLSTTAERDYVFPNLGAYVAAATANGFPAYAKTSKIGFLLADA

InterPro domains:
  IPR010869 Protein of unknown function DUF1501 [PF07394] (31-134)

pLDDT: mean 81.27, std 19.85, range [27.16, 96.94]

Organism: Stigmatella aurantiaca (strain DW4/3-1) (NCBI:txid378806)

Secondary structure (DSSP, 8-state):
-EEEEEEEE--------------S------SB--EEEEE-----SB-HHHHHHHHHHHHHHHHHHHHHHHHHHHHSSTTTTSPPEEEEEEEES-EE-SS--TTSB--EES--PPPEEETTB--S---S-PPP---TTTTSS-TTBSSTT--B--SS-HHHHHHHHHHHTT--SHHHHHHH-TTHHHHHHHHHHTT--GGGG-SS-TTBPPP-